Protein AF-A0A2E4X2P4-F1 (afdb_monomer_lite)

Sequence (245 aa):
MKERILGFRRVWLAHQALEKSCPGAVDALRFDVQAYQGDLRALGLKDHELDNSPAFANWGISFLLVIQLVFSHLLLPPLMAVGYLVNGPVALLLRLVCWVFASEKKDYATIKLLAGAVIFPVTWLAIGMVSARYFDEIRTFYPTLPGAPWSLGVFCSVLAVLGGVLAVRNLRLAQRMRRAVRVRLTRRRQITAIEHLRSTRAAIYDRLMTASHELDLPGEVAADGRIIDDGVGSASFSSSAPPER

Structure (mmCIF, N/CA/C/O backbone):
data_AF-A0A2E4X2P4-F1
#
_entry.id   AF-A0A2E4X2P4-F1
#
loop_
_atom_site.group_PDB
_atom_site.id
_atom_site.type_symbol
_atom_site.label_atom_id
_atom_site.label_alt_id
_atom_site.label_comp_id
_atom_site.label_asym_id
_atom_site.label_entity_id
_atom_site.label_seq_id
_atom_site.pdbx_PDB_ins_code
_atom_site.Cartn_x
_atom_site.Cartn_y
_atom_site.Cartn_z
_atom_site.occupancy
_atom_site.B_iso_or_equiv
_atom_site.auth_seq_id
_atom_site.auth_comp_id
_atom_site.auth_asym_id
_atom_site.auth_atom_id
_atom_site.pdbx_PDB_model_num
ATOM 1 N N . MET A 1 1 ? -36.727 -12.068 10.909 1.00 66.81 1 MET A N 1
ATOM 2 C CA . MET A 1 1 ? -36.822 -10.798 10.143 1.00 66.81 1 MET A CA 1
ATOM 3 C C . MET A 1 1 ? -37.087 -9.601 11.056 1.00 66.81 1 MET A C 1
ATOM 5 O O . MET A 1 1 ? -36.341 -8.639 10.953 1.00 66.81 1 MET A O 1
ATOM 9 N N . LYS A 1 2 ? -38.054 -9.682 11.989 1.00 75.62 2 LYS A N 1
ATOM 10 C CA . LYS A 1 2 ? -38.342 -8.629 12.987 1.00 75.62 2 LYS A CA 1
ATOM 11 C C . LYS A 1 2 ? -37.128 -8.208 13.832 1.00 75.62 2 LYS A C 1
ATOM 13 O O . LYS A 1 2 ? -36.835 -7.024 13.894 1.00 75.62 2 LYS A O 1
ATOM 18 N N . GLU A 1 3 ? -36.358 -9.164 14.355 1.00 75.69 3 GLU A N 1
ATOM 19 C CA . GLU A 1 3 ? -35.133 -8.894 15.134 1.00 75.69 3 GLU A CA 1
ATOM 20 C C . GLU A 1 3 ? -34.092 -8.062 14.362 1.00 75.69 3 GLU A C 1
ATOM 22 O O . GLU A 1 3 ? -33.566 -7.087 14.883 1.00 75.69 3 GLU A O 1
ATOM 27 N N . ARG A 1 4 ? -33.841 -8.377 13.080 1.00 77.56 4 ARG A N 1
ATOM 28 C CA . ARG A 1 4 ? -32.916 -7.595 12.234 1.00 77.56 4 ARG A CA 1
ATOM 29 C C . ARG A 1 4 ? -33.387 -6.154 12.031 1.00 77.56 4 ARG A C 1
ATOM 31 O O . ARG A 1 4 ? -32.555 -5.255 11.981 1.00 77.56 4 ARG A O 1
ATOM 38 N N . ILE A 1 5 ? -34.695 -5.944 11.887 1.00 81.75 5 ILE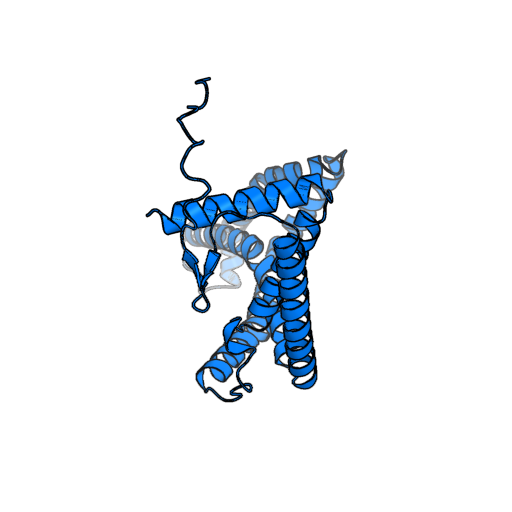 A N 1
ATOM 39 C CA . ILE A 1 5 ? -35.288 -4.612 11.696 1.00 81.75 5 ILE A CA 1
ATOM 40 C C . ILE A 1 5 ? -35.196 -3.808 12.998 1.00 81.75 5 ILE A C 1
ATOM 42 O O . ILE A 1 5 ? -34.777 -2.654 12.968 1.00 81.75 5 ILE A O 1
ATOM 46 N N . LEU A 1 6 ? -35.512 -4.432 14.136 1.00 79.06 6 LEU A N 1
ATOM 47 C CA . LEU A 1 6 ? -35.369 -3.838 15.468 1.00 79.06 6 LEU A CA 1
ATOM 48 C C . LEU A 1 6 ? -33.912 -3.488 15.779 1.00 79.06 6 LEU A C 1
ATOM 50 O O . LEU A 1 6 ? -33.630 -2.353 16.150 1.00 79.06 6 LEU A O 1
ATOM 54 N N . GLY A 1 7 ? -32.976 -4.405 15.530 1.00 78.31 7 GLY A N 1
ATOM 55 C CA . GLY A 1 7 ? -31.549 -4.152 15.722 1.00 78.31 7 GLY A CA 1
ATOM 56 C C . GLY A 1 7 ? -31.021 -3.022 14.848 1.00 78.31 7 GLY A C 1
ATOM 57 O O . GLY A 1 7 ? -30.313 -2.145 15.338 1.00 78.31 7 GLY A O 1
ATOM 58 N N . PHE A 1 8 ? -31.424 -2.974 13.577 1.00 80.69 8 PHE A N 1
ATOM 59 C CA . PHE A 1 8 ? -31.067 -1.859 12.704 1.00 80.69 8 PHE A CA 1
ATOM 60 C C . PHE A 1 8 ? -31.649 -0.528 13.204 1.00 80.69 8 PHE A C 1
ATOM 62 O O . PHE A 1 8 ? -30.927 0.465 13.276 1.00 80.69 8 PHE A O 1
ATOM 69 N N . ARG A 1 9 ? -32.927 -0.509 13.612 1.00 80.31 9 ARG A N 1
ATOM 70 C CA . ARG A 1 9 ? -33.590 0.679 14.176 1.00 80.31 9 ARG A CA 1
ATOM 71 C C . ARG A 1 9 ? -32.878 1.170 15.435 1.00 80.31 9 ARG A C 1
ATOM 73 O O . ARG A 1 9 ? -32.665 2.369 15.577 1.00 80.31 9 ARG A O 1
ATOM 80 N N . ARG A 1 10 ? -32.466 0.248 16.305 1.00 82.19 10 ARG A N 1
ATOM 81 C CA . ARG A 1 10 ? -31.729 0.535 17.538 1.00 82.19 10 ARG A CA 1
ATOM 82 C C . ARG A 1 10 ? -30.393 1.223 17.249 1.00 82.19 10 ARG A C 1
ATOM 84 O O . ARG A 1 10 ? -30.119 2.280 17.804 1.00 82.19 10 ARG A O 1
ATOM 91 N N . VAL A 1 11 ? -29.599 0.669 16.329 1.00 81.81 11 VAL A N 1
ATOM 92 C CA . VAL A 1 11 ? -28.305 1.250 15.924 1.00 81.81 11 VAL A CA 1
ATOM 93 C C . VAL A 1 11 ? -28.489 2.619 15.271 1.00 81.81 11 VAL A C 1
ATOM 95 O O . VAL A 1 11 ? -27.730 3.544 15.551 1.00 81.81 11 VAL A O 1
ATOM 98 N N . TRP A 1 12 ? -29.502 2.766 14.417 1.00 82.38 12 TRP A N 1
ATOM 99 C CA . TRP A 1 12 ? -29.775 4.020 13.722 1.00 82.38 12 TRP A CA 1
ATOM 100 C C . TRP A 1 12 ? -30.203 5.142 14.674 1.00 82.38 12 TRP A C 1
ATOM 102 O O . TRP A 1 12 ? -29.683 6.253 14.587 1.00 82.38 12 TRP A O 1
ATOM 112 N N . LEU A 1 13 ? -31.104 4.851 15.617 1.00 82.19 13 LEU A N 1
ATOM 113 C CA . LEU A 1 13 ? -31.521 5.813 16.640 1.00 82.19 13 LEU A CA 1
ATOM 114 C C . LEU A 1 13 ? -30.362 6.180 17.567 1.00 82.19 13 LEU A C 1
ATOM 116 O O . LEU A 1 13 ? -30.174 7.361 17.851 1.00 82.19 13 LEU A O 1
ATOM 120 N N . ALA A 1 14 ? -29.539 5.201 17.956 1.00 80.88 14 ALA A N 1
ATOM 121 C CA . ALA A 1 14 ? -28.344 5.458 18.750 1.00 80.88 14 ALA A CA 1
ATOM 122 C C . ALA A 1 14 ? -27.359 6.387 18.026 1.00 80.88 14 ALA A C 1
ATOM 124 O O . ALA A 1 14 ? -26.864 7.346 18.614 1.00 80.88 14 ALA A O 1
ATOM 125 N N . HIS A 1 15 ? -27.124 6.150 16.732 1.00 81.94 15 HIS A N 1
ATOM 126 C CA . HIS A 1 15 ? -26.280 7.009 15.903 1.00 81.94 15 HIS A CA 1
ATOM 127 C C . HIS A 1 15 ? -26.822 8.440 15.835 1.00 81.94 15 HIS A C 1
ATOM 129 O O . HIS A 1 15 ? -26.083 9.386 16.094 1.00 81.94 15 HIS A O 1
ATOM 135 N N . GLN A 1 16 ? -28.108 8.607 15.508 1.00 81.81 16 GLN A N 1
ATOM 136 C CA . GLN A 1 16 ? -28.720 9.933 15.407 1.00 81.81 16 GLN A CA 1
ATOM 137 C C . GLN A 1 16 ? -28.703 10.688 16.738 1.00 81.81 16 GLN A C 1
ATOM 139 O O . GLN A 1 16 ? -28.500 11.900 16.751 1.00 81.81 16 GLN A O 1
ATOM 144 N N . ALA A 1 17 ? -28.934 9.997 17.853 1.00 79.38 17 ALA A N 1
ATOM 145 C CA . ALA A 1 17 ? -28.929 10.624 19.164 1.00 79.38 17 ALA A CA 1
ATOM 146 C C . ALA A 1 17 ? -27.514 11.056 19.582 1.00 79.38 17 ALA A C 1
ATOM 148 O O . ALA A 1 17 ? -27.332 12.185 20.030 1.00 79.38 17 ALA A O 1
ATOM 149 N N . LEU A 1 18 ? -26.499 10.221 19.335 1.00 77.31 18 LEU A N 1
ATOM 150 C CA . LEU A 1 18 ? -25.093 10.567 19.572 1.00 77.31 18 LEU A CA 1
ATOM 151 C C . LEU A 1 18 ? -24.625 11.758 18.729 1.00 77.31 18 LEU A C 1
ATOM 153 O O . LEU A 1 18 ? -23.914 12.626 19.228 1.00 77.31 18 LEU A O 1
ATOM 157 N N . GLU A 1 19 ? -25.044 11.817 17.466 1.00 81.56 19 GLU A N 1
ATOM 158 C CA . GLU A 1 19 ? -24.707 12.911 16.552 1.00 81.56 19 GLU A CA 1
ATOM 159 C C . GLU A 1 19 ? -25.333 14.248 16.985 1.00 81.56 19 GLU A C 1
ATOM 161 O O . GLU A 1 19 ? -24.710 15.297 16.826 1.00 81.56 19 GLU A O 1
ATOM 166 N N . LYS A 1 20 ? -26.530 14.211 17.588 1.00 80.62 20 LYS A N 1
ATOM 167 C CA . LYS A 1 20 ? -27.209 15.396 18.135 1.00 80.62 20 LYS A CA 1
ATOM 168 C C . LYS A 1 20 ? -26.619 15.866 19.464 1.00 80.62 20 LYS A C 1
ATOM 170 O O . LYS A 1 20 ? -26.478 17.070 19.654 1.00 80.62 20 LYS A O 1
ATOM 175 N N . SER A 1 21 ? -26.303 14.944 20.373 1.00 76.94 21 SER A N 1
ATOM 176 C CA . SER A 1 21 ? -25.814 15.290 21.714 1.00 76.94 21 SER A CA 1
ATOM 177 C C . SER A 1 21 ? -24.348 15.733 21.709 1.00 76.94 21 SER A C 1
ATOM 179 O O . SER A 1 21 ? -23.998 16.678 22.410 1.00 76.94 21 SER A O 1
ATOM 181 N N . CYS A 1 22 ? -23.497 15.089 20.900 1.00 74.62 22 CYS A N 1
ATOM 182 C CA . CYS A 1 22 ? -22.059 15.357 20.843 1.00 74.62 22 CYS A CA 1
ATOM 183 C C . CYS A 1 22 ? -21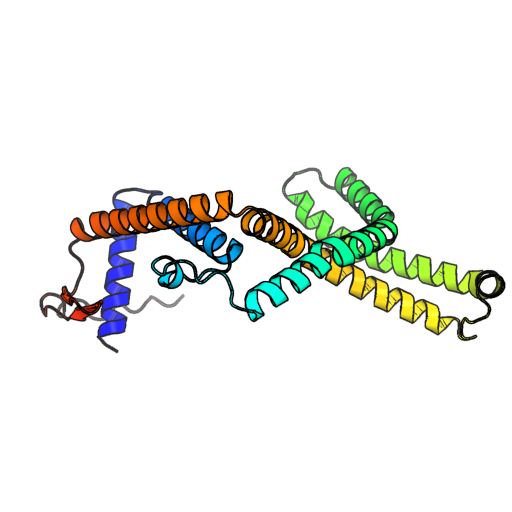.528 15.250 19.398 1.00 74.62 22 CYS A C 1
ATOM 185 O O . CYS A 1 22 ? -21.049 14.181 18.992 1.00 74.62 22 CYS A O 1
ATOM 187 N N . PRO A 1 23 ? -21.551 16.342 18.609 1.00 74.56 23 PRO A N 1
ATOM 188 C CA . PRO A 1 23 ? -21.012 16.327 17.252 1.00 74.56 23 PRO A CA 1
ATOM 189 C C . PRO A 1 23 ? -19.522 15.944 17.263 1.00 74.56 23 PRO A C 1
ATOM 191 O O . PRO A 1 23 ? -18.714 16.536 17.975 1.00 74.56 23 PRO A O 1
ATOM 194 N N . GLY A 1 24 ? -19.162 14.912 16.492 1.00 78.12 24 GLY A N 1
ATOM 195 C CA . GLY A 1 24 ? -17.800 14.362 16.408 1.00 78.12 24 GLY A CA 1
ATOM 196 C C . GLY A 1 24 ? -17.505 13.166 17.325 1.00 78.12 24 GLY A C 1
ATOM 197 O O . GLY A 1 24 ? -16.514 12.469 17.099 1.00 78.12 24 GLY A O 1
ATOM 198 N N . ALA A 1 25 ? -18.365 12.843 18.300 1.00 78.81 25 ALA A N 1
ATOM 199 C CA . ALA A 1 25 ? -18.176 11.660 19.152 1.00 78.81 25 ALA A CA 1
ATOM 200 C C . ALA A 1 25 ? -18.251 10.347 18.352 1.00 78.81 25 ALA A C 1
ATOM 202 O O . ALA A 1 25 ? -17.473 9.421 18.587 1.00 78.81 25 ALA A O 1
ATOM 203 N N . VAL A 1 26 ? -19.143 10.289 17.358 1.00 81.44 26 VAL A N 1
ATOM 204 C CA . VAL A 1 26 ? -19.273 9.142 16.444 1.00 81.44 26 VAL A CA 1
ATOM 205 C C . VAL A 1 26 ? -18.021 8.973 15.582 1.00 81.44 26 VAL A C 1
ATOM 207 O O . VAL A 1 26 ? -17.555 7.849 15.393 1.00 81.44 26 VAL A O 1
ATOM 210 N N . ASP A 1 27 ? -17.442 10.071 15.089 1.00 82.25 27 ASP A N 1
ATOM 211 C CA . ASP A 1 27 ? -16.221 10.028 14.280 1.00 82.25 27 ASP A CA 1
ATOM 212 C C . ASP A 1 27 ? -15.005 9.610 15.108 1.00 82.25 27 ASP A C 1
ATOM 214 O O . ASP A 1 27 ? -14.209 8.788 14.650 1.00 82.25 27 ASP A O 1
ATOM 218 N N . ALA A 1 28 ? -14.894 10.102 16.346 1.00 82.75 28 ALA A N 1
ATOM 219 C CA . ALA A 1 28 ? -13.866 9.670 17.288 1.00 82.75 28 ALA A CA 1
ATOM 220 C C . ALA A 1 28 ? -13.992 8.170 17.603 1.00 82.75 28 ALA A C 1
ATOM 222 O O . ALA A 1 28 ? -13.019 7.428 17.490 1.00 82.75 28 ALA A O 1
ATOM 223 N N . LEU A 1 29 ? -15.205 7.690 17.894 1.00 84.94 29 LEU A N 1
ATOM 224 C CA . LEU A 1 29 ? -15.457 6.270 18.141 1.00 84.94 29 LEU A CA 1
ATOM 225 C C . LEU A 1 29 ? -15.150 5.412 16.905 1.00 84.94 29 LEU A C 1
ATOM 227 O O . LEU A 1 29 ? -14.542 4.347 17.012 1.00 84.94 29 LEU A O 1
ATOM 231 N N . ARG A 1 30 ? -15.531 5.878 15.711 1.00 84.31 30 ARG A N 1
ATOM 232 C CA . ARG A 1 30 ? -15.210 5.208 14.445 1.00 84.31 30 ARG A CA 1
ATOM 233 C C . ARG A 1 30 ? -13.701 5.134 14.233 1.00 84.31 30 ARG A C 1
ATOM 235 O O . ARG A 1 30 ? -13.213 4.087 13.804 1.00 84.31 30 ARG A O 1
ATOM 242 N N . PHE A 1 31 ? -12.975 6.212 14.517 1.00 85.69 31 PHE A N 1
ATOM 243 C CA . PHE A 1 31 ? -11.519 6.242 14.435 1.00 85.69 31 PHE A CA 1
ATOM 244 C C . PHE A 1 31 ? -10.890 5.227 15.396 1.00 85.69 31 PHE A C 1
ATOM 246 O O . PHE A 1 31 ? -10.074 4.415 14.961 1.00 85.69 31 PHE A O 1
ATOM 253 N N . ASP A 1 32 ? -11.337 5.197 16.652 1.00 83.06 32 ASP A N 1
ATOM 254 C CA . ASP A 1 32 ? -10.839 4.275 17.678 1.00 83.06 32 ASP A CA 1
ATOM 255 C C . ASP A 1 32 ? -11.096 2.807 17.294 1.00 83.06 32 ASP A C 1
ATOM 257 O O . ASP A 1 32 ? -10.189 1.974 17.350 1.00 83.06 32 ASP A O 1
ATOM 261 N N . VAL A 1 33 ? -12.296 2.484 16.796 1.00 87.00 33 VAL A N 1
ATOM 262 C CA . VAL A 1 33 ? -12.635 1.134 16.310 1.00 87.00 33 VAL A CA 1
ATOM 263 C C . VAL A 1 33 ? -11.787 0.744 15.095 1.00 87.00 33 VAL A C 1
ATOM 265 O O . VAL A 1 33 ? -11.320 -0.394 14.998 1.00 87.00 33 VAL A O 1
ATOM 268 N N . GLN A 1 34 ? -11.556 1.664 14.156 1.00 83.56 34 GLN A N 1
ATOM 269 C CA . GLN A 1 34 ? -10.708 1.398 12.991 1.00 83.56 34 GLN A CA 1
ATOM 270 C C . GLN A 1 34 ? -9.241 1.197 13.379 1.00 83.56 34 GLN A C 1
ATOM 272 O O . GLN A 1 34 ? -8.589 0.304 12.828 1.00 83.56 34 GLN A O 1
ATOM 277 N N . ALA A 1 35 ? -8.731 1.992 14.321 1.00 79.06 35 ALA A N 1
ATOM 278 C CA . ALA A 1 35 ? -7.386 1.850 14.864 1.00 79.06 35 ALA A CA 1
ATOM 279 C C . ALA A 1 35 ? -7.228 0.492 15.563 1.00 79.06 35 ALA A C 1
ATOM 281 O O . ALA A 1 35 ? -6.334 -0.278 15.205 1.00 79.06 35 ALA A O 1
ATOM 282 N N . TYR A 1 36 ? -8.175 0.143 16.438 1.00 85.81 36 TYR A N 1
ATOM 283 C CA . TYR A 1 36 ? -8.246 -1.146 17.123 1.00 85.81 36 TYR A CA 1
ATOM 284 C C . TYR A 1 36 ? -8.242 -2.332 16.142 1.00 85.81 36 TYR A C 1
ATOM 286 O O . TYR A 1 36 ? -7.412 -3.238 16.240 1.00 85.81 36 TYR A O 1
ATOM 294 N N . GLN A 1 37 ? -9.104 -2.307 15.119 1.00 84.25 37 GLN A N 1
ATOM 295 C CA . GLN A 1 37 ? -9.122 -3.345 14.083 1.00 84.25 37 GLN A CA 1
ATOM 296 C C . GLN A 1 37 ? -7.828 -3.390 13.259 1.00 84.25 37 GLN A C 1
ATOM 298 O O . GLN A 1 37 ? -7.408 -4.462 12.814 1.00 84.25 37 GLN A O 1
ATOM 303 N N . GLY A 1 38 ? -7.214 -2.235 13.000 1.00 75.88 38 GLY A N 1
ATOM 304 C CA . GLY A 1 38 ? -5.934 -2.137 12.309 1.00 75.88 38 GLY A CA 1
ATOM 305 C C . GLY A 1 38 ? -4.818 -2.833 13.083 1.00 75.88 38 GLY A C 1
ATOM 306 O O . GLY A 1 38 ? -4.037 -3.584 12.492 1.00 75.88 38 GLY A O 1
ATOM 307 N N . ASP A 1 39 ? -4.793 -2.643 14.398 1.00 79.56 39 ASP A N 1
ATOM 308 C CA . ASP A 1 39 ? -3.805 -3.240 15.290 1.00 79.56 39 ASP A CA 1
ATOM 309 C C . ASP A 1 39 ? -4.047 -4.747 15.501 1.00 79.56 39 ASP A C 1
ATOM 311 O O . ASP A 1 39 ? -3.091 -5.526 15.422 1.00 79.56 39 ASP A O 1
ATOM 315 N N . LEU A 1 40 ? -5.307 -5.196 15.607 1.00 79.19 40 LEU A N 1
ATOM 316 C CA . LEU A 1 40 ? -5.662 -6.625 15.567 1.00 79.19 40 LEU A CA 1
ATOM 317 C C . LEU A 1 40 ? -5.137 -7.310 14.302 1.00 79.19 40 LEU A C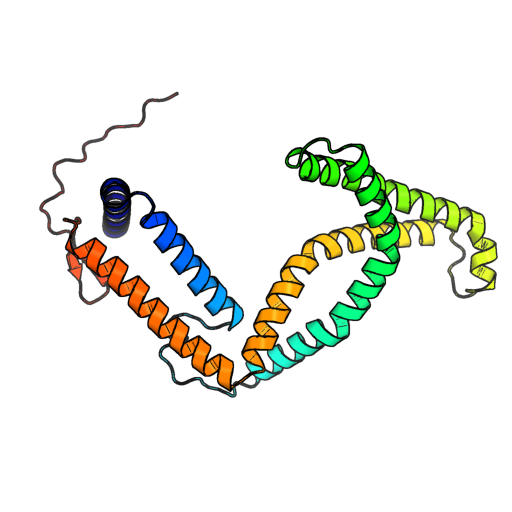 1
ATOM 319 O O . LEU A 1 40 ? -4.465 -8.340 14.370 1.00 79.19 40 LEU A O 1
ATOM 323 N N . ARG A 1 41 ? -5.380 -6.712 13.128 1.00 77.00 41 ARG A N 1
ATOM 324 C CA . ARG A 1 41 ? -4.898 -7.247 11.843 1.00 77.00 41 ARG A CA 1
ATOM 325 C C . ARG A 1 41 ? -3.378 -7.229 11.741 1.00 77.00 41 ARG A C 1
ATOM 327 O O . ARG A 1 41 ? -2.807 -8.134 11.137 1.00 77.00 41 ARG A O 1
ATOM 334 N N . ALA A 1 42 ? -2.718 -6.224 12.315 1.00 68.19 42 ALA A N 1
ATOM 335 C CA . ALA A 1 42 ? -1.260 -6.150 12.339 1.00 68.19 42 ALA A CA 1
ATOM 336 C C . ALA A 1 42 ? -0.647 -7.272 13.191 1.00 68.19 42 ALA A C 1
ATOM 338 O O . ALA A 1 42 ? 0.381 -7.839 12.818 1.00 68.19 42 ALA A O 1
ATOM 339 N N . LEU A 1 43 ? -1.296 -7.629 14.302 1.00 73.25 43 LEU A N 1
ATOM 340 C CA . LEU A 1 43 ? -0.935 -8.796 15.106 1.00 73.25 43 LEU A CA 1
ATOM 341 C C . LEU A 1 43 ? -1.410 -10.110 14.476 1.00 73.25 43 LEU A C 1
ATOM 343 O O . LEU A 1 43 ? -0.811 -11.154 14.729 1.00 73.25 43 LEU A O 1
ATOM 347 N N . GLY A 1 44 ? -2.399 -10.053 13.584 1.00 72.62 44 GLY A N 1
ATOM 348 C CA . GLY A 1 44 ? -3.109 -11.194 13.006 1.00 72.62 44 GLY A CA 1
ATOM 349 C C . GLY A 1 44 ? -3.869 -11.994 14.053 1.00 72.62 44 GLY A C 1
ATOM 350 O O . GLY A 1 44 ? -3.898 -13.214 13.959 1.00 72.62 44 GLY A O 1
ATOM 351 N N . LEU A 1 45 ? -4.422 -11.288 15.039 1.00 75.38 45 LEU A N 1
ATOM 352 C CA . LEU A 1 45 ? -5.294 -11.833 16.069 1.00 75.38 45 LEU A CA 1
ATOM 353 C C . LEU A 1 45 ? -6.746 -11.511 15.721 1.00 75.38 45 LEU A C 1
ATOM 355 O O . LEU A 1 45 ? -7.044 -10.453 15.156 1.00 75.38 45 LEU A O 1
ATOM 359 N N . LYS A 1 46 ? -7.650 -12.416 16.079 1.00 78.81 46 LYS A N 1
ATOM 360 C CA . LYS A 1 46 ? -9.091 -12.150 16.109 1.00 78.81 46 LYS A CA 1
ATOM 361 C C . LYS A 1 46 ? -9.489 -11.628 17.489 1.00 78.81 46 LYS A C 1
ATOM 363 O O . LYS A 1 46 ? -8.822 -11.920 18.474 1.00 78.81 46 LYS A O 1
ATOM 368 N N . ASP A 1 47 ? -10.596 -10.891 17.569 1.00 81.00 47 ASP A N 1
ATOM 369 C CA . ASP A 1 47 ? -11.077 -10.322 18.840 1.00 81.00 47 ASP A CA 1
ATOM 370 C C . ASP A 1 47 ? -11.277 -11.399 19.924 1.00 81.00 47 ASP A C 1
ATOM 372 O O . ASP A 1 47 ? -10.733 -11.288 21.013 1.00 81.00 47 ASP A O 1
ATOM 376 N N . HIS A 1 48 ? -11.916 -12.527 19.598 1.00 79.69 48 HIS A N 1
ATOM 377 C CA . HIS A 1 48 ? -12.094 -13.639 20.548 1.00 79.69 48 HIS A CA 1
ATOM 378 C C . HIS A 1 48 ? -10.788 -14.349 20.951 1.00 79.69 48 HIS A C 1
ATOM 380 O O . HIS A 1 48 ? -10.775 -15.138 21.891 1.00 79.69 48 HIS A O 1
ATOM 386 N N . GLU A 1 49 ? -9.685 -14.117 20.235 1.00 75.25 49 GLU A N 1
ATOM 387 C CA . GLU A 1 49 ? -8.372 -14.660 20.588 1.00 75.25 49 GLU A CA 1
ATOM 388 C C . GLU A 1 49 ? -7.654 -13.779 21.623 1.00 75.25 49 GLU A C 1
ATOM 390 O O . GLU A 1 49 ? -6.671 -14.237 22.201 1.00 75.25 49 GLU A O 1
ATOM 395 N N . LEU A 1 50 ? -8.137 -12.555 21.905 1.00 77.81 50 LEU A N 1
ATOM 396 C CA . LEU A 1 50 ? -7.566 -11.696 22.953 1.00 77.81 50 LEU A CA 1
ATOM 397 C C . LEU A 1 50 ? -7.726 -12.284 24.347 1.00 77.81 50 LEU A C 1
ATOM 399 O O . LEU A 1 50 ? -6.874 -12.020 25.193 1.00 77.81 50 LEU A O 1
ATOM 403 N N . ASP A 1 51 ? -8.806 -13.019 24.597 1.00 73.38 51 ASP A N 1
ATOM 404 C CA . ASP A 1 51 ? -9.153 -13.522 25.930 1.00 73.38 51 ASP A CA 1
ATOM 405 C C . ASP A 1 51 ? -8.454 -14.853 26.241 1.00 73.38 51 ASP A C 1
ATOM 407 O O . ASP A 1 51 ? -8.280 -15.221 27.401 1.00 73.38 51 ASP A O 1
ATOM 411 N N . ASN A 1 52 ? -7.952 -15.537 25.211 1.00 65.12 52 ASN A N 1
ATOM 412 C CA . ASN A 1 52 ? -7.189 -16.766 25.370 1.00 65.12 52 ASN A CA 1
ATOM 413 C C . ASN A 1 52 ? -5.730 -16.458 25.732 1.00 65.12 52 ASN A C 1
ATOM 415 O O . ASN A 1 52 ? -5.091 -15.582 25.141 1.00 65.12 52 ASN A O 1
ATOM 419 N N . SER A 1 53 ? -5.168 -17.214 26.683 1.00 55.53 53 SER A N 1
ATOM 420 C CA . SER A 1 53 ? -3.719 -17.231 26.905 1.00 55.53 53 SER A CA 1
ATOM 421 C C . SER A 1 53 ? -3.032 -17.535 25.574 1.00 55.53 53 SER A C 1
ATOM 423 O O . SER A 1 53 ? -3.426 -18.483 24.892 1.00 55.53 53 SER A O 1
ATOM 425 N N . PRO A 1 54 ? -2.038 -16.739 25.161 1.00 55.75 54 PRO A N 1
ATOM 426 C CA . PRO A 1 54 ? -1.489 -16.843 23.823 1.00 55.75 54 PRO A CA 1
ATOM 427 C C . PRO A 1 54 ? -0.898 -18.239 23.602 1.00 55.75 54 PRO A C 1
ATOM 429 O O . PRO A 1 54 ? 0.100 -18.613 24.220 1.00 55.75 54 PRO A O 1
ATOM 432 N N . ALA A 1 55 ? -1.529 -19.016 22.716 1.00 52.75 55 ALA A N 1
ATOM 433 C CA . ALA A 1 55 ? -1.066 -20.331 22.286 1.00 52.75 55 ALA A CA 1
ATOM 434 C C . ALA A 1 55 ? 0.181 -20.160 21.402 1.00 52.75 55 ALA A C 1
ATOM 436 O O . ALA A 1 55 ? 0.151 -20.235 20.173 1.00 52.75 55 ALA A O 1
ATOM 437 N N . PHE A 1 56 ? 1.300 -19.841 22.042 1.00 51.72 56 PHE A N 1
ATOM 438 C CA . PHE A 1 56 ? 2.576 -19.581 21.397 1.00 51.72 56 PHE A CA 1
ATOM 439 C C . PHE A 1 56 ? 3.277 -20.893 21.033 1.00 51.72 56 PHE A C 1
ATOM 441 O O . PHE A 1 56 ? 4.241 -21.246 21.697 1.00 51.72 56 PHE A O 1
ATOM 448 N N . ALA A 1 57 ? 2.792 -21.614 20.016 1.00 51.75 57 ALA A N 1
ATOM 449 C CA . ALA A 1 57 ? 3.571 -22.575 19.207 1.00 51.75 57 ALA A CA 1
ATOM 450 C C . ALA A 1 57 ? 2.664 -23.423 18.295 1.00 51.75 57 ALA A C 1
ATOM 452 O O . ALA A 1 57 ? 2.754 -24.647 18.285 1.00 51.75 57 ALA A O 1
ATOM 453 N N . ASN A 1 58 ? 1.789 -22.811 17.495 1.00 59.00 58 ASN A N 1
ATOM 454 C CA . ASN A 1 58 ? 1.242 -23.559 16.364 1.00 59.00 58 ASN A CA 1
ATOM 455 C C . ASN A 1 58 ? 2.273 -23.533 15.224 1.00 59.00 58 ASN A C 1
ATOM 457 O O . ASN A 1 58 ? 2.640 -22.454 14.750 1.00 59.00 58 ASN A O 1
ATOM 461 N N . TRP A 1 59 ? 2.748 -24.703 14.793 1.00 56.44 59 TRP A N 1
ATOM 462 C CA . TRP A 1 59 ? 3.769 -24.856 13.748 1.00 56.44 59 TRP A CA 1
ATOM 463 C C . TRP A 1 59 ? 3.417 -24.083 12.466 1.00 56.44 59 TRP A C 1
ATOM 465 O O . TRP A 1 59 ? 4.288 -23.461 11.858 1.00 56.44 59 TRP A O 1
ATOM 475 N N . GLY A 1 60 ? 2.125 -24.002 12.126 1.00 67.06 60 GLY A N 1
ATOM 476 C CA . GLY A 1 60 ? 1.637 -23.216 10.991 1.00 67.06 60 GLY A CA 1
ATOM 477 C C . GLY A 1 60 ? 1.865 -21.702 11.118 1.00 67.06 60 GLY A C 1
ATOM 478 O O . GLY A 1 60 ? 2.179 -21.047 10.126 1.00 67.06 60 GLY A O 1
ATOM 479 N N . ILE A 1 61 ? 1.775 -21.132 12.325 1.00 65.56 61 ILE A N 1
ATOM 480 C CA . ILE A 1 61 ? 2.017 -19.695 12.556 1.00 65.56 61 ILE A CA 1
ATOM 481 C C . ILE A 1 61 ? 3.511 -19.391 12.425 1.00 65.56 61 ILE A C 1
ATOM 483 O O . ILE A 1 61 ? 3.881 -18.409 11.781 1.00 65.56 61 ILE A O 1
ATOM 487 N N . SER A 1 62 ? 4.372 -20.254 12.972 1.00 65.25 62 SER A N 1
ATOM 488 C CA . SER A 1 62 ? 5.826 -20.140 12.814 1.00 65.25 62 SER A CA 1
ATOM 489 C C . SER A 1 62 ? 6.241 -20.265 11.347 1.00 65.25 62 SER A C 1
ATOM 491 O O . SER A 1 62 ? 7.037 -19.462 10.867 1.00 65.25 62 SER A O 1
ATOM 493 N N . PHE A 1 63 ? 5.654 -21.209 10.606 1.00 74.94 63 PHE A N 1
ATOM 494 C CA . PHE A 1 63 ? 5.897 -21.383 9.173 1.00 74.94 63 PHE A CA 1
ATOM 495 C C . PHE A 1 63 ? 5.473 -20.155 8.353 1.00 74.94 63 PHE A C 1
ATOM 497 O O . PHE A 1 63 ? 6.260 -19.634 7.562 1.00 74.94 63 PHE A O 1
ATOM 504 N N . LEU A 1 64 ? 4.268 -19.624 8.593 1.00 73.00 64 LEU A N 1
ATOM 505 C CA . LEU A 1 64 ? 3.803 -18.387 7.957 1.00 73.00 64 LEU A CA 1
ATOM 506 C C . LEU A 1 64 ? 4.696 -17.191 8.300 1.00 73.00 64 LEU A C 1
ATOM 508 O O . LEU A 1 64 ? 4.923 -16.337 7.446 1.00 73.00 64 LEU A O 1
ATOM 512 N N . LEU A 1 65 ? 5.230 -17.129 9.522 1.00 68.12 65 LEU A N 1
ATOM 513 C CA . LEU A 1 65 ? 6.143 -16.071 9.946 1.00 68.12 65 LEU A CA 1
ATOM 514 C C . LEU A 1 65 ? 7.497 -16.176 9.238 1.00 68.12 65 LEU A C 1
ATOM 516 O O . LEU A 1 65 ? 8.020 -15.151 8.807 1.00 68.12 65 LEU A O 1
ATOM 520 N N . VAL A 1 66 ? 8.028 -17.389 9.045 1.00 77.00 66 VAL A N 1
ATOM 521 C CA . VAL A 1 66 ? 9.243 -17.628 8.247 1.00 77.00 66 VAL A CA 1
ATOM 522 C C . VAL A 1 66 ? 9.021 -17.207 6.797 1.00 77.00 66 VAL A C 1
ATOM 524 O O . VAL A 1 66 ? 9.810 -16.423 6.274 1.00 77.00 66 VAL A O 1
ATOM 527 N N . ILE A 1 67 ? 7.919 -17.633 6.169 1.00 77.81 67 ILE A N 1
ATOM 528 C CA . ILE A 1 67 ? 7.564 -17.196 4.809 1.00 77.81 67 ILE A CA 1
ATOM 529 C C . ILE A 1 67 ? 7.449 -15.672 4.749 1.00 77.81 67 ILE A C 1
ATOM 531 O O . ILE A 1 67 ? 8.017 -15.047 3.858 1.00 77.81 67 ILE A O 1
ATOM 535 N N . GLN A 1 68 ? 6.754 -15.053 5.704 1.00 72.31 68 GLN A N 1
ATOM 536 C CA . GLN A 1 68 ? 6.583 -13.604 5.760 1.00 72.31 68 GLN A CA 1
ATOM 537 C C . GLN A 1 68 ? 7.923 -12.874 5.940 1.00 72.31 68 GLN A C 1
ATOM 539 O O . GLN A 1 68 ? 8.129 -11.819 5.339 1.00 72.31 68 GLN A O 1
ATOM 544 N N . LEU A 1 69 ? 8.843 -13.423 6.737 1.00 72.88 69 LEU A N 1
ATOM 545 C CA . LEU A 1 69 ? 10.178 -12.870 6.949 1.00 72.88 69 LEU A CA 1
ATOM 546 C C . LEU A 1 69 ? 11.011 -12.950 5.667 1.00 72.88 69 LEU A C 1
ATOM 548 O O . LEU A 1 69 ? 11.549 -11.930 5.237 1.00 72.88 69 LEU A O 1
ATOM 552 N N . VAL A 1 70 ? 11.050 -14.125 5.032 1.00 78.12 70 VAL A N 1
ATOM 553 C CA . VAL A 1 70 ? 11.729 -14.368 3.752 1.00 78.12 70 VAL A CA 1
ATOM 554 C C . VAL A 1 70 ? 11.167 -13.436 2.683 1.00 78.12 70 VAL A C 1
ATOM 556 O O . VAL A 1 70 ? 11.911 -12.707 2.032 1.00 78.12 70 VAL A O 1
ATOM 559 N N . PHE A 1 71 ? 9.846 -13.352 2.559 1.00 71.88 71 PHE A N 1
ATOM 560 C CA . PHE A 1 71 ? 9.228 -12.486 1.567 1.00 71.88 71 PHE A CA 1
ATOM 561 C C . PHE A 1 71 ? 9.521 -11.005 1.840 1.00 71.88 71 PHE A C 1
ATOM 563 O O . PHE A 1 71 ? 9.877 -10.280 0.921 1.00 71.88 71 PHE A O 1
ATOM 570 N N . SER A 1 72 ? 9.434 -10.548 3.095 1.00 72.94 72 SER A N 1
ATOM 571 C CA . SER A 1 72 ? 9.605 -9.133 3.453 1.00 72.94 72 SER A CA 1
ATOM 572 C C . SER A 1 72 ? 11.059 -8.649 3.492 1.00 72.94 72 SER A C 1
ATOM 574 O O . SER A 1 72 ? 11.278 -7.457 3.272 1.00 72.94 72 SER A O 1
ATOM 576 N N . HIS A 1 73 ? 12.022 -9.502 3.849 1.00 69.94 73 HIS A N 1
ATOM 577 C CA . HIS A 1 73 ? 13.424 -9.109 4.059 1.00 69.94 73 HIS A CA 1
ATOM 578 C C . HIS A 1 73 ? 14.367 -9.662 2.996 1.00 69.94 73 HIS A C 1
ATOM 580 O O . HIS A 1 73 ? 15.381 -9.026 2.728 1.00 69.94 73 HIS A O 1
ATOM 586 N N . LEU A 1 74 ? 14.035 -10.797 2.375 1.00 75.25 74 LEU A N 1
ATOM 587 C CA . LEU A 1 74 ? 14.884 -11.409 1.358 1.00 75.25 74 LEU A CA 1
ATOM 588 C C . LEU A 1 74 ? 14.369 -11.147 -0.058 1.00 75.25 74 LEU A C 1
ATOM 590 O O . LEU A 1 74 ? 15.163 -10.751 -0.896 1.00 75.25 74 LEU A O 1
ATOM 594 N N . LEU A 1 75 ? 13.068 -11.312 -0.336 1.00 70.06 75 LEU A N 1
ATOM 595 C CA . LEU A 1 75 ? 12.539 -11.112 -1.697 1.00 70.06 75 LEU A CA 1
ATOM 596 C C . LEU A 1 75 ? 12.133 -9.666 -1.988 1.00 70.06 75 LEU A C 1
ATOM 598 O O . LEU A 1 75 ? 12.451 -9.143 -3.055 1.00 70.06 75 LEU A O 1
ATOM 602 N N . LEU A 1 76 ? 11.425 -9.004 -1.066 1.00 69.81 76 LEU A N 1
ATOM 603 C CA . LEU A 1 76 ? 10.900 -7.661 -1.319 1.00 69.81 76 LEU A CA 1
ATOM 604 C C . LEU A 1 76 ? 11.999 -6.628 -1.584 1.00 69.81 76 LEU A C 1
ATOM 606 O O . LEU A 1 76 ? 11.833 -5.857 -2.524 1.00 69.81 76 LEU A O 1
ATOM 610 N N . PRO A 1 77 ? 13.087 -6.553 -0.791 1.00 69.19 77 PRO A N 1
ATOM 611 C CA . PRO A 1 77 ? 14.106 -5.528 -0.983 1.00 69.19 77 PRO A CA 1
ATOM 612 C C . PRO A 1 77 ? 14.825 -5.600 -2.334 1.00 69.19 77 PRO A C 1
ATOM 614 O O . PRO A 1 77 ? 14.865 -4.561 -2.987 1.00 69.19 77 PRO A O 1
ATOM 617 N N . PRO A 1 78 ? 15.334 -6.753 -2.814 1.00 68.50 78 PRO A N 1
ATOM 618 C CA . PRO A 1 78 ? 15.947 -6.818 -4.137 1.00 68.50 78 PRO A CA 1
ATOM 619 C C . PRO A 1 78 ? 14.919 -6.610 -5.249 1.00 68.50 78 PRO A C 1
ATOM 621 O O . PRO A 1 78 ? 15.217 -5.905 -6.206 1.00 68.50 78 PRO A O 1
ATOM 624 N N . LEU A 1 79 ? 13.688 -7.116 -5.110 1.00 65.44 79 LEU A N 1
ATOM 625 C CA . LEU A 1 79 ? 12.638 -6.867 -6.102 1.00 65.44 79 LEU A CA 1
ATOM 626 C C . LEU A 1 79 ? 12.288 -5.373 -6.195 1.00 65.44 79 LEU A C 1
ATOM 628 O O . LEU A 1 79 ? 12.147 -4.826 -7.286 1.00 65.44 79 LEU A O 1
ATOM 632 N N . MET A 1 80 ? 12.191 -4.697 -5.049 1.00 64.81 80 MET A N 1
ATOM 633 C CA . MET A 1 80 ? 12.006 -3.250 -4.973 1.00 64.81 80 MET A CA 1
ATOM 634 C C . MET A 1 80 ? 13.217 -2.508 -5.520 1.00 64.81 80 MET A C 1
ATOM 636 O O . MET A 1 80 ? 13.030 -1.550 -6.255 1.00 64.81 80 MET A O 1
ATOM 640 N N . ALA A 1 81 ? 14.436 -2.940 -5.200 1.00 67.31 81 ALA A N 1
ATOM 641 C CA . ALA A 1 81 ? 15.661 -2.322 -5.691 1.00 67.31 81 ALA A CA 1
ATOM 642 C C . ALA A 1 81 ? 15.736 -2.395 -7.218 1.00 67.31 81 ALA A C 1
ATOM 644 O O . ALA A 1 81 ? 15.957 -1.370 -7.847 1.00 67.31 81 ALA A O 1
ATOM 645 N N . VAL A 1 82 ? 15.453 -3.556 -7.817 1.00 63.28 82 VAL A N 1
ATOM 646 C CA . VAL A 1 82 ? 15.363 -3.716 -9.277 1.00 63.28 82 VAL A CA 1
ATOM 647 C C . VAL A 1 82 ? 14.246 -2.839 -9.843 1.00 63.28 82 VAL A C 1
ATOM 649 O O . VAL A 1 82 ? 14.474 -2.087 -10.786 1.00 63.28 82 VAL A O 1
ATOM 652 N N . GLY A 1 83 ? 13.057 -2.859 -9.234 1.00 64.88 83 GLY A N 1
ATOM 653 C CA . GLY A 1 83 ? 11.937 -2.015 -9.652 1.00 64.88 83 GLY A CA 1
ATOM 654 C C . GLY A 1 83 ? 12.270 -0.519 -9.624 1.00 64.88 83 GLY A C 1
ATOM 655 O O . GLY A 1 83 ? 11.937 0.191 -10.572 1.00 64.88 83 GLY A O 1
ATOM 656 N N . TYR A 1 84 ? 12.962 -0.050 -8.583 1.00 67.75 84 TYR A N 1
ATOM 657 C CA . TYR A 1 84 ? 13.443 1.325 -8.441 1.00 67.75 84 TYR A CA 1
ATOM 658 C C . TYR A 1 84 ? 14.601 1.648 -9.380 1.00 67.75 84 TYR A C 1
ATOM 660 O O . TYR A 1 84 ? 14.663 2.766 -9.871 1.00 67.75 84 TYR A O 1
ATOM 668 N N . LEU A 1 85 ? 15.509 0.714 -9.648 1.00 69.69 85 LEU A N 1
ATOM 669 C CA . LEU A 1 85 ? 16.617 0.936 -10.573 1.00 69.69 85 LEU A CA 1
ATOM 670 C C . LEU A 1 85 ? 16.088 1.129 -11.999 1.00 69.69 85 LEU A C 1
ATOM 672 O O . LEU A 1 85 ? 16.478 2.060 -12.694 1.00 69.69 85 LEU A O 1
ATOM 676 N N . VAL A 1 86 ? 15.142 0.276 -12.395 1.00 69.62 86 VAL A N 1
ATOM 677 C CA . VAL A 1 86 ? 14.533 0.286 -13.726 1.00 69.62 86 VAL A CA 1
ATOM 678 C C . VAL A 1 86 ? 13.580 1.472 -13.897 1.00 69.62 86 VAL A C 1
ATOM 680 O O . VAL A 1 86 ? 13.645 2.182 -14.895 1.00 69.62 86 VAL A O 1
ATOM 683 N N . ASN A 1 87 ? 12.696 1.722 -12.925 1.00 73.44 87 ASN A N 1
ATOM 684 C CA . ASN A 1 87 ? 11.635 2.731 -13.057 1.00 73.44 87 ASN A CA 1
ATOM 685 C C . ASN A 1 87 ? 11.947 4.058 -12.352 1.00 73.44 87 ASN A C 1
ATOM 687 O O . ASN A 1 87 ? 11.193 5.018 -12.491 1.00 73.44 87 ASN A O 1
ATOM 691 N N . GLY A 1 88 ? 13.030 4.140 -11.582 1.00 75.62 88 GLY A N 1
ATOM 692 C CA . GLY A 1 88 ? 13.449 5.342 -10.857 1.00 75.62 88 GLY A CA 1
ATOM 693 C C . GLY A 1 88 ? 13.702 6.542 -11.766 1.00 75.62 88 GLY A C 1
ATOM 694 O O . GLY A 1 88 ? 13.162 7.609 -11.471 1.00 75.62 88 GLY A O 1
ATOM 695 N N . PRO A 1 89 ? 14.425 6.390 -12.894 1.00 81.00 89 PRO A N 1
ATOM 696 C CA . PRO A 1 89 ? 14.594 7.470 -13.866 1.00 81.00 89 PRO A CA 1
ATOM 697 C C . PRO A 1 89 ? 13.254 7.986 -14.412 1.00 81.00 89 PRO A C 1
ATOM 699 O O . PRO A 1 89 ? 13.029 9.192 -14.488 1.00 81.00 89 PRO A O 1
ATOM 702 N N . VAL A 1 90 ? 12.317 7.077 -14.699 1.00 81.00 90 VAL A N 1
ATOM 703 C CA . VAL A 1 90 ? 10.966 7.409 -15.184 1.00 81.00 90 VAL A CA 1
ATOM 704 C C . VAL A 1 90 ? 10.153 8.129 -14.108 1.00 81.00 90 VAL A C 1
ATOM 706 O O . VAL A 1 90 ? 9.478 9.120 -14.377 1.00 81.00 90 VAL A O 1
ATOM 709 N N . ALA A 1 91 ? 10.251 7.674 -12.858 1.00 78.56 91 ALA A N 1
ATOM 710 C CA . ALA A 1 91 ? 9.605 8.310 -11.717 1.00 78.56 91 ALA A CA 1
ATOM 711 C C . ALA A 1 91 ? 10.180 9.707 -11.426 1.00 78.56 91 ALA A C 1
ATOM 713 O O . ALA A 1 91 ? 9.437 10.594 -11.000 1.00 78.56 91 ALA A O 1
ATOM 714 N N . LEU A 1 92 ? 11.478 9.917 -11.665 1.00 85.00 92 LEU A N 1
ATOM 715 C CA . LEU A 1 92 ? 12.125 11.223 -11.566 1.00 85.00 92 LEU A CA 1
ATOM 716 C C . LEU A 1 92 ? 11.612 12.170 -12.658 1.00 85.00 92 LEU A C 1
ATOM 718 O O . LEU A 1 92 ? 11.206 13.285 -12.340 1.00 85.00 92 LEU A O 1
ATOM 722 N N . LEU A 1 93 ? 11.533 11.700 -13.907 1.00 83.94 93 LEU A N 1
ATOM 723 C CA . LEU A 1 93 ? 10.909 12.425 -15.020 1.00 83.94 93 LEU A CA 1
ATOM 724 C C . LEU A 1 93 ? 9.465 12.821 -14.700 1.00 83.94 93 LEU A C 1
ATOM 726 O O . LEU A 1 93 ? 9.103 13.989 -14.810 1.00 83.94 93 LEU A O 1
ATOM 730 N N . LEU A 1 94 ? 8.656 11.875 -14.218 1.00 84.12 94 LEU A N 1
ATOM 731 C CA . LEU A 1 94 ? 7.283 12.143 -13.797 1.00 84.12 94 LEU A CA 1
ATOM 732 C C . LEU A 1 94 ? 7.228 13.198 -12.685 1.00 84.12 94 LEU A C 1
ATOM 734 O O . LEU A 1 94 ? 6.385 14.090 -12.718 1.00 84.12 94 LEU A O 1
ATOM 738 N N . ARG A 1 95 ? 8.133 13.125 -11.703 1.00 83.88 95 ARG A N 1
ATOM 739 C CA . ARG A 1 95 ? 8.210 14.110 -10.619 1.00 83.88 95 ARG A CA 1
ATOM 740 C C . ARG A 1 95 ? 8.558 15.505 -11.141 1.00 83.88 95 ARG A C 1
ATOM 742 O O . ARG A 1 95 ? 7.976 16.464 -10.643 1.00 83.88 95 ARG A O 1
ATOM 749 N N . LEU A 1 96 ? 9.465 15.616 -12.111 1.00 87.12 96 LEU A N 1
ATOM 750 C CA . LEU A 1 96 ? 9.811 16.886 -12.756 1.00 87.12 96 LEU A CA 1
ATOM 751 C C . LEU A 1 96 ? 8.611 17.463 -13.510 1.00 87.12 96 LEU A C 1
ATOM 753 O O . LEU A 1 96 ? 8.281 18.627 -13.315 1.00 87.12 96 LEU A O 1
ATOM 757 N N . VAL A 1 97 ? 7.899 16.639 -14.281 1.00 84.50 97 VAL A N 1
ATOM 758 C CA . VAL A 1 97 ? 6.670 17.057 -14.973 1.00 84.50 97 VAL A CA 1
ATOM 759 C C . VAL A 1 97 ? 5.618 17.533 -13.970 1.00 84.50 97 VAL A C 1
ATOM 761 O O . VAL A 1 97 ? 5.085 18.628 -14.112 1.00 84.50 97 VAL A O 1
ATOM 764 N N . CYS A 1 98 ? 5.361 16.781 -12.898 1.00 84.69 98 CYS A N 1
ATOM 765 C CA . CYS A 1 98 ? 4.433 17.228 -11.860 1.00 84.69 98 CYS A CA 1
ATOM 766 C C . CYS A 1 98 ? 4.881 18.529 -11.185 1.00 84.69 98 CYS A C 1
ATOM 768 O O . CYS A 1 98 ? 4.032 19.330 -10.827 1.00 84.69 98 CYS A O 1
ATOM 770 N N . TRP A 1 99 ? 6.183 18.744 -10.989 1.00 83.62 99 TRP A N 1
ATOM 771 C CA . TRP A 1 99 ? 6.694 19.974 -10.384 1.00 83.62 99 TRP A CA 1
ATOM 772 C C . TRP A 1 99 ? 6.517 21.196 -11.295 1.00 83.62 99 TRP A C 1
ATOM 774 O O . TRP A 1 99 ? 6.175 22.262 -10.801 1.00 83.62 99 TRP A O 1
ATOM 784 N N . VAL A 1 100 ? 6.694 21.032 -12.609 1.00 86.62 100 VAL A N 1
ATOM 785 C CA . VAL A 1 100 ? 6.519 22.115 -13.591 1.00 86.62 100 VAL A CA 1
ATOM 786 C C . VAL A 1 100 ? 5.041 22.456 -13.807 1.00 86.62 100 VAL A C 1
ATOM 788 O O . VAL A 1 100 ? 4.699 23.626 -13.941 1.00 86.62 100 VAL A O 1
ATOM 791 N N . PHE A 1 101 ? 4.163 21.449 -13.842 1.00 81.88 101 PHE A N 1
ATOM 792 C CA . PHE A 1 101 ? 2.760 21.634 -14.231 1.00 81.88 101 PHE A CA 1
ATOM 793 C C . PHE A 1 101 ? 1.774 21.755 -13.059 1.00 81.88 101 PHE A C 1
ATOM 795 O O . PHE A 1 101 ? 0.659 22.225 -13.269 1.00 81.88 101 PHE A O 1
ATOM 802 N N . ALA A 1 102 ? 2.125 21.332 -11.838 1.00 80.25 102 ALA A N 1
ATOM 803 C CA . ALA A 1 102 ? 1.216 21.442 -10.695 1.00 80.25 102 ALA A CA 1
ATOM 804 C C . ALA A 1 102 ? 1.376 22.795 -9.990 1.00 80.25 102 ALA A C 1
ATOM 806 O O . ALA A 1 102 ? 2.270 22.974 -9.164 1.00 80.25 102 ALA A O 1
ATOM 807 N N . SER A 1 103 ? 0.471 23.728 -10.285 1.00 74.12 103 SER A N 1
ATOM 808 C CA . SER A 1 103 ? 0.398 25.026 -9.602 1.00 74.12 103 SER A CA 1
ATOM 809 C C . SER A 1 103 ? -0.193 24.917 -8.188 1.00 74.12 103 SER A C 1
ATOM 811 O O . SER A 1 103 ? 0.192 25.677 -7.304 1.00 74.12 103 SER A O 1
ATOM 813 N N . GLU A 1 104 ? -1.069 23.932 -7.939 1.00 79.56 104 GLU A N 1
ATOM 814 C CA . GLU A 1 104 ? -1.677 23.681 -6.627 1.00 79.56 104 GLU A CA 1
ATOM 815 C C . GLU A 1 104 ? -1.493 22.241 -6.116 1.00 79.56 104 GLU A C 1
ATOM 817 O O . GLU A 1 104 ? -1.398 21.272 -6.875 1.00 79.56 104 GLU A O 1
ATOM 822 N N . LYS A 1 105 ? -1.529 22.073 -4.781 1.00 70.06 105 LYS A N 1
ATOM 823 C CA . LYS A 1 105 ? -1.468 20.754 -4.117 1.00 70.06 105 LYS A CA 1
ATOM 824 C C . LYS A 1 105 ? -2.597 19.811 -4.551 1.00 70.06 105 LYS A C 1
ATOM 826 O O . LYS A 1 105 ? -2.382 18.599 -4.551 1.00 70.06 105 LYS A O 1
ATOM 831 N N . LYS A 1 106 ? -3.775 20.343 -4.901 1.00 72.12 106 LYS A N 1
ATOM 832 C CA . LYS A 1 106 ? -4.934 19.549 -5.343 1.00 72.12 106 LYS A CA 1
ATOM 833 C C . LYS A 1 106 ? -4.674 18.878 -6.694 1.00 72.12 106 LYS A C 1
ATOM 835 O O . LYS A 1 106 ? -4.986 17.702 -6.869 1.00 72.12 106 LYS A O 1
ATOM 840 N N . ASP A 1 107 ? -4.024 19.594 -7.604 1.00 74.31 107 ASP A N 1
ATOM 841 C CA . ASP A 1 107 ? -3.818 19.144 -8.983 1.00 74.31 107 ASP A CA 1
ATOM 842 C C . ASP A 1 107 ? -2.636 18.184 -9.117 1.00 74.31 107 ASP A C 1
ATOM 844 O O . ASP A 1 107 ? -2.569 17.389 -10.055 1.00 74.31 107 ASP A O 1
ATOM 848 N N . TYR A 1 108 ? -1.742 18.169 -8.125 1.00 78.69 108 TYR A N 1
ATOM 849 C CA . TYR A 1 108 ? -0.589 17.275 -8.081 1.00 78.69 108 TYR A CA 1
ATOM 850 C C . TYR A 1 108 ? -0.970 15.794 -8.233 1.00 78.69 108 TYR A C 1
ATOM 852 O O . TYR A 1 108 ? -0.305 15.052 -8.955 1.00 78.69 108 TYR A O 1
ATOM 860 N N . ALA A 1 109 ? -2.044 15.344 -7.573 1.00 77.31 109 ALA A N 1
ATOM 861 C CA . ALA A 1 109 ? -2.478 13.948 -7.645 1.00 77.31 109 ALA A CA 1
ATOM 862 C C . ALA A 1 109 ? -3.022 13.587 -9.037 1.00 77.31 109 ALA A C 1
ATOM 864 O O . ALA A 1 109 ? -2.668 12.541 -9.585 1.00 77.31 109 ALA A O 1
ATOM 865 N N . THR A 1 110 ? -3.830 14.471 -9.621 1.00 79.31 110 THR A N 1
ATOM 866 C CA . THR A 1 110 ? -4.440 14.286 -10.943 1.00 79.31 110 THR A CA 1
ATOM 867 C C . THR A 1 110 ? -3.390 14.311 -12.049 1.00 79.31 110 THR A C 1
ATOM 869 O O . THR A 1 110 ? -3.330 13.390 -12.862 1.00 79.31 110 THR A O 1
ATOM 872 N N . ILE A 1 111 ? -2.499 15.308 -12.036 1.00 79.06 111 ILE A N 1
ATOM 873 C CA . ILE A 1 111 ? -1.406 15.436 -13.008 1.00 79.06 111 ILE A CA 1
ATOM 874 C C . ILE A 1 111 ? -0.478 14.229 -12.912 1.00 79.06 111 ILE A C 1
ATOM 876 O O . ILE A 1 111 ? -0.092 13.673 -13.932 1.00 79.06 111 ILE A O 1
ATOM 880 N N . LYS A 1 112 ? -0.158 13.760 -11.702 1.00 80.81 112 LYS A N 1
ATOM 881 C CA . LYS A 1 112 ? 0.677 12.569 -11.516 1.00 80.81 112 LYS A CA 1
ATOM 882 C C . LYS A 1 112 ? 0.051 11.306 -12.103 1.00 80.81 112 LYS A C 1
ATOM 884 O O . LYS A 1 112 ? 0.778 10.483 -12.655 1.00 80.81 112 LYS A O 1
ATOM 889 N N . LEU A 1 113 ? -1.267 11.143 -11.983 1.00 79.19 113 LEU A N 1
ATOM 890 C CA . LEU A 1 113 ? -1.977 10.011 -12.578 1.00 79.19 113 LEU A CA 1
ATOM 891 C C . LEU A 1 113 ? -1.980 10.096 -14.109 1.00 79.19 113 LEU A C 1
ATOM 893 O O . LEU A 1 113 ? -1.603 9.125 -14.760 1.00 79.19 113 LEU A O 1
ATOM 897 N N . LEU A 1 114 ? -2.336 11.254 -14.675 1.00 79.62 114 LEU A N 1
ATOM 898 C CA . LEU A 1 114 ? -2.392 11.457 -16.127 1.00 79.62 114 LEU A CA 1
ATOM 899 C C . LEU A 1 114 ? -1.006 11.384 -16.777 1.00 79.62 114 LEU A C 1
ATOM 901 O O . LEU A 1 114 ? -0.796 10.613 -17.710 1.00 79.62 114 LEU A O 1
ATOM 905 N N . ALA A 1 115 ? -0.032 12.127 -16.251 1.00 81.25 115 ALA A N 1
ATOM 906 C CA . ALA A 1 115 ? 1.340 12.097 -16.745 1.00 81.25 115 ALA A CA 1
ATOM 907 C C . ALA A 1 115 ? 1.970 10.714 -16.536 1.00 81.25 115 ALA A C 1
ATOM 909 O O . ALA A 1 115 ? 2.675 10.225 -17.413 1.00 81.25 115 ALA A O 1
ATOM 910 N N . GLY A 1 116 ? 1.672 10.037 -15.423 1.00 78.56 116 GLY A N 1
ATOM 911 C CA . GLY A 1 116 ? 2.119 8.667 -15.185 1.00 78.56 116 GLY A CA 1
ATOM 912 C C . GLY A 1 116 ? 1.571 7.684 -16.222 1.00 78.56 116 GLY A C 1
ATOM 913 O O . GLY A 1 116 ? 2.323 6.853 -16.723 1.00 78.56 116 GLY A O 1
ATOM 914 N N . ALA A 1 117 ? 0.297 7.813 -16.600 1.00 77.62 117 ALA A N 1
ATOM 915 C CA . ALA A 1 117 ? -0.336 6.956 -17.601 1.00 77.62 117 ALA A CA 1
ATOM 916 C C . ALA A 1 117 ? 0.279 7.092 -19.004 1.00 77.62 117 ALA A C 1
ATOM 918 O O . ALA A 1 117 ? 0.207 6.145 -19.780 1.00 77.62 117 ALA A O 1
ATOM 919 N N . VAL A 1 118 ? 0.906 8.229 -19.322 1.00 79.62 118 VAL A N 1
ATOM 920 C CA . VAL A 1 118 ? 1.533 8.480 -20.632 1.00 79.62 118 VAL A CA 1
ATOM 921 C C . VAL A 1 118 ? 3.044 8.238 -20.601 1.00 79.62 118 VAL A C 1
ATOM 923 O O . VAL A 1 118 ? 3.575 7.518 -21.446 1.00 79.62 118 VAL A O 1
ATOM 926 N N . ILE A 1 119 ? 3.753 8.796 -19.615 1.00 81.31 119 ILE A N 1
ATOM 927 C CA . ILE A 1 119 ? 5.222 8.759 -19.541 1.00 81.31 119 ILE A CA 1
ATOM 928 C C . ILE A 1 119 ? 5.731 7.323 -19.393 1.00 81.31 119 ILE A C 1
ATOM 930 O O . ILE A 1 119 ? 6.726 6.966 -20.026 1.00 81.31 119 ILE A O 1
ATOM 934 N N . PHE A 1 120 ? 5.056 6.482 -18.602 1.00 75.62 120 PHE A N 1
ATOM 935 C CA . PHE A 1 120 ? 5.483 5.095 -18.411 1.00 75.62 120 PHE A CA 1
ATOM 936 C C . PHE A 1 120 ? 5.434 4.288 -19.723 1.00 75.62 120 PHE A C 1
ATOM 938 O O . PHE A 1 120 ? 6.490 3.801 -20.127 1.00 75.62 120 PHE A O 1
ATOM 945 N N . PRO A 1 121 ? 4.293 4.169 -20.437 1.00 76.56 121 PRO A N 1
ATOM 946 C CA . PRO A 1 121 ? 4.247 3.460 -21.718 1.00 76.56 121 PRO A CA 1
ATOM 947 C C . PRO A 1 121 ? 5.213 4.017 -22.764 1.00 76.56 121 PRO A C 1
ATOM 949 O O . PRO A 1 121 ? 5.914 3.245 -23.412 1.00 76.56 121 PRO A O 1
ATOM 952 N N . VAL A 1 122 ? 5.299 5.345 -22.898 1.00 80.50 122 VAL A N 1
ATOM 953 C CA . VAL A 1 122 ? 6.195 5.989 -23.873 1.00 80.50 122 VAL A CA 1
ATOM 954 C C . VAL A 1 122 ? 7.658 5.663 -23.583 1.00 80.50 122 VAL A C 1
ATOM 956 O O . VAL A 1 122 ? 8.407 5.355 -24.507 1.00 80.50 122 VAL A O 1
ATOM 959 N N . THR A 1 123 ? 8.069 5.663 -22.312 1.00 79.19 123 THR A N 1
ATOM 960 C CA . THR A 1 123 ? 9.450 5.317 -21.949 1.00 79.19 123 THR A CA 1
ATOM 961 C C . THR A 1 123 ? 9.785 3.879 -22.334 1.00 79.19 123 THR A C 1
ATOM 963 O O . THR A 1 123 ? 10.854 3.617 -22.878 1.00 79.19 123 THR A O 1
ATOM 966 N N . TRP A 1 124 ? 8.865 2.943 -22.109 1.00 76.25 124 TRP A N 1
ATOM 967 C CA . TRP A 1 124 ? 9.079 1.540 -22.460 1.00 76.25 124 TRP A CA 1
ATOM 968 C C . TRP A 1 124 ? 9.042 1.280 -23.963 1.00 76.25 124 TRP A C 1
ATOM 970 O O . TRP A 1 124 ? 9.835 0.476 -24.450 1.00 76.25 124 TRP A O 1
ATOM 980 N N . LEU A 1 125 ? 8.201 2.001 -24.707 1.00 76.69 125 LEU A N 1
ATOM 981 C CA . LEU A 1 125 ? 8.245 1.997 -26.168 1.00 76.69 125 LEU A CA 1
ATOM 982 C C . LEU A 1 125 ? 9.591 2.518 -26.680 1.00 76.69 125 LEU A C 1
ATOM 984 O O . LEU A 1 125 ? 10.206 1.872 -27.524 1.00 76.69 125 LEU A O 1
ATOM 988 N N . ALA A 1 126 ? 10.091 3.628 -26.130 1.00 80.44 126 ALA A N 1
ATOM 989 C CA . ALA A 1 126 ? 11.392 4.181 -26.498 1.00 80.44 126 ALA A CA 1
ATOM 990 C C . ALA A 1 126 ? 12.537 3.202 -26.191 1.00 80.44 126 ALA A C 1
ATOM 992 O O . ALA A 1 126 ? 13.374 2.955 -27.056 1.00 80.44 126 ALA A O 1
ATOM 993 N N . ILE A 1 127 ? 12.540 2.584 -25.003 1.00 76.88 127 ILE A N 1
ATOM 994 C CA . ILE A 1 127 ? 13.513 1.541 -24.643 1.00 76.88 127 ILE A CA 1
ATOM 995 C C . ILE A 1 127 ? 13.415 0.364 -25.618 1.00 76.88 127 ILE A C 1
ATOM 997 O O . ILE A 1 127 ? 14.438 -0.071 -26.130 1.00 76.88 127 ILE A O 1
ATOM 1001 N N . GLY A 1 128 ? 12.209 -0.113 -25.935 1.00 74.06 128 GLY A N 1
ATOM 1002 C CA . GLY A 1 128 ? 12.001 -1.197 -26.897 1.00 74.06 128 GLY A CA 1
ATOM 1003 C C . GLY A 1 128 ? 12.532 -0.869 -28.296 1.00 74.06 128 GLY A C 1
ATOM 1004 O O . GLY A 1 128 ? 13.197 -1.703 -28.906 1.00 74.06 128 GLY A O 1
ATOM 1005 N N . MET A 1 129 ? 12.307 0.355 -28.784 1.00 79.12 129 MET A N 1
ATOM 1006 C CA . MET A 1 129 ? 12.836 0.825 -30.071 1.00 79.12 129 MET A CA 1
ATOM 1007 C C . MET A 1 129 ? 14.366 0.917 -30.068 1.00 79.12 129 MET A C 1
ATOM 1009 O O . MET A 1 129 ? 15.008 0.490 -31.028 1.00 79.12 129 MET A O 1
ATOM 1013 N N . VAL A 1 130 ? 14.959 1.430 -28.986 1.00 81.25 130 VAL A N 1
ATOM 1014 C CA . VAL A 1 130 ? 16.417 1.483 -28.808 1.00 81.25 130 VAL A CA 1
ATOM 1015 C C . VAL A 1 130 ? 16.990 0.065 -28.765 1.00 81.25 130 VAL A C 1
ATOM 1017 O O . VAL A 1 130 ? 17.898 -0.248 -29.528 1.00 81.25 130 VAL A O 1
ATOM 1020 N N . SER A 1 131 ? 16.424 -0.833 -27.958 1.00 73.50 131 SER A N 1
ATOM 1021 C CA . SER A 1 131 ? 16.864 -2.229 -27.876 1.00 73.50 131 SER A CA 1
ATOM 1022 C C . SER A 1 131 ? 16.742 -2.971 -29.208 1.00 73.50 131 SER A C 1
ATOM 1024 O O . SER A 1 131 ? 17.612 -3.774 -29.522 1.00 73.50 131 SER A O 1
ATOM 1026 N N . ALA A 1 132 ? 15.708 -2.695 -30.009 1.00 73.81 132 ALA A N 1
ATOM 1027 C CA . ALA A 1 132 ? 15.576 -3.262 -31.349 1.00 73.81 132 ALA A CA 1
ATOM 1028 C C . ALA A 1 132 ? 16.656 -2.737 -32.308 1.00 73.81 132 ALA A C 1
ATOM 1030 O O . ALA A 1 132 ? 17.189 -3.503 -33.106 1.00 73.81 132 ALA A O 1
ATOM 1031 N N . ARG A 1 133 ? 17.011 -1.448 -32.215 1.00 81.62 133 ARG A N 1
ATOM 1032 C CA . ARG A 1 133 ? 18.055 -0.838 -33.052 1.00 81.62 133 ARG A CA 1
ATOM 1033 C C . ARG A 1 133 ? 19.460 -1.342 -32.720 1.00 81.62 133 ARG A C 1
ATOM 1035 O O . ARG A 1 133 ? 20.260 -1.497 -33.632 1.00 81.62 133 ARG A O 1
ATOM 1042 N N . TYR A 1 134 ? 19.738 -1.608 -31.447 1.00 81.62 134 TYR A N 1
ATOM 1043 C CA . TYR A 1 134 ? 21.032 -2.109 -30.965 1.00 81.62 134 TYR A CA 1
ATOM 1044 C C . TYR A 1 134 ? 21.033 -3.626 -30.719 1.00 81.62 134 TYR A C 1
ATOM 1046 O O . TYR A 1 134 ? 21.897 -4.142 -30.016 1.00 81.62 134 TYR A O 1
ATOM 1054 N N . PHE A 1 135 ? 20.063 -4.361 -31.270 1.00 77.12 135 PHE A N 1
ATOM 1055 C CA . PHE A 1 135 ? 19.877 -5.786 -30.986 1.00 77.12 135 PHE A CA 1
ATOM 1056 C C . PHE A 1 135 ? 21.123 -6.624 -31.312 1.00 77.12 135 PHE A C 1
ATOM 1058 O O . PHE A 1 135 ? 21.520 -7.475 -30.514 1.00 77.12 135 PHE A O 1
ATOM 1065 N N . ASP A 1 136 ? 21.779 -6.339 -32.438 1.00 77.38 136 ASP A N 1
ATOM 1066 C CA . ASP A 1 136 ? 22.979 -7.060 -32.874 1.00 77.38 136 ASP A CA 1
ATOM 1067 C C . ASP A 1 136 ? 24.186 -6.791 -31.960 1.00 77.38 136 ASP A C 1
ATOM 1069 O O . ASP A 1 136 ? 24.934 -7.712 -31.633 1.00 77.38 136 ASP A O 1
ATOM 1073 N N . GLU A 1 137 ? 24.328 -5.558 -31.464 1.00 81.56 137 GLU A N 1
ATOM 1074 C CA . GLU A 1 137 ? 25.346 -5.186 -30.474 1.00 81.56 137 GLU A CA 1
ATOM 1075 C C . GLU A 1 137 ? 25.044 -5.766 -29.088 1.00 81.56 137 GLU A C 1
ATOM 1077 O O . GLU A 1 137 ? 25.952 -6.102 -28.342 1.00 81.56 137 GLU A O 1
ATOM 1082 N N . ILE A 1 138 ? 23.776 -5.932 -28.714 1.00 75.38 138 ILE A N 1
ATOM 1083 C CA . ILE A 1 138 ? 23.405 -6.579 -27.446 1.00 75.38 138 ILE A CA 1
ATOM 1084 C C . ILE A 1 138 ? 23.711 -8.082 -27.510 1.00 75.38 138 ILE A C 1
ATOM 1086 O O . ILE A 1 138 ? 24.145 -8.682 -26.522 1.00 75.38 138 ILE A O 1
ATOM 1090 N N . ARG A 1 139 ? 23.521 -8.700 -28.679 1.00 75.88 139 ARG A N 1
ATOM 1091 C CA . ARG A 1 139 ? 23.738 -10.134 -28.891 1.00 75.88 139 ARG A CA 1
ATOM 1092 C C . ARG A 1 139 ? 25.212 -10.540 -28.826 1.00 75.88 139 ARG A C 1
ATOM 1094 O O . ARG A 1 139 ? 25.488 -11.693 -28.501 1.00 75.88 139 ARG A O 1
ATOM 1101 N N . THR A 1 140 ? 26.157 -9.628 -29.065 1.00 80.38 140 THR A N 1
ATOM 1102 C CA . THR A 1 140 ? 27.589 -9.917 -28.855 1.00 80.38 140 THR A CA 1
ATOM 1103 C C . THR A 1 140 ? 27.926 -10.109 -27.376 1.00 80.38 140 THR A C 1
ATOM 1105 O O . THR A 1 140 ? 28.741 -10.969 -27.051 1.00 80.38 140 THR A O 1
ATOM 1108 N N . PHE A 1 141 ? 27.263 -9.385 -26.469 1.00 77.44 141 PHE A N 1
ATOM 1109 C CA . PHE A 1 141 ? 27.410 -9.578 -25.020 1.00 77.44 141 PHE A CA 1
ATOM 1110 C C . PHE A 1 141 ? 26.559 -10.739 -24.483 1.00 77.44 141 PHE A C 1
ATOM 1112 O O . PHE A 1 141 ? 26.942 -11.383 -23.507 1.00 77.44 141 PHE A O 1
ATOM 1119 N N . TYR A 1 142 ? 25.420 -11.026 -25.123 1.00 73.38 142 TYR A N 1
ATOM 1120 C CA . TYR A 1 142 ? 24.464 -12.051 -24.692 1.00 73.38 142 TYR A CA 1
ATOM 1121 C C . TYR A 1 142 ? 24.085 -13.001 -25.845 1.00 73.38 142 TYR A C 1
ATOM 1123 O O . TYR A 1 142 ? 22.984 -12.912 -26.400 1.00 73.38 142 TYR A O 1
ATOM 1131 N N . PRO A 1 143 ? 24.968 -13.951 -26.203 1.00 74.56 143 PRO A N 1
ATOM 1132 C CA . PRO A 1 143 ? 24.793 -14.813 -27.376 1.00 74.56 143 PRO A CA 1
ATOM 1133 C C . PRO A 1 143 ? 23.653 -15.835 -27.246 1.00 74.56 143 PRO A C 1
ATOM 1135 O O . PRO A 1 143 ? 23.197 -16.376 -28.252 1.00 74.56 143 PRO A O 1
ATOM 1138 N N . THR A 1 144 ? 23.161 -16.089 -26.029 1.00 76.62 144 THR A N 1
ATOM 1139 C CA . THR A 1 144 ? 22.023 -16.983 -25.749 1.00 76.62 144 THR A CA 1
ATOM 1140 C C . THR A 1 144 ? 20.658 -16.371 -26.078 1.00 76.62 144 THR A C 1
ATOM 1142 O O . THR A 1 144 ? 19.648 -17.070 -25.986 1.00 76.62 144 THR A O 1
ATOM 1145 N N . LEU A 1 145 ? 20.593 -15.090 -26.463 1.00 65.62 145 LEU A N 1
ATOM 1146 C CA . LEU A 1 145 ? 19.333 -14.438 -26.820 1.00 65.62 145 LEU A CA 1
ATOM 1147 C C . LEU A 1 145 ? 18.762 -15.004 -28.142 1.00 65.62 145 LEU A C 1
ATOM 1149 O O . LEU A 1 145 ? 19.478 -15.047 -29.149 1.00 65.62 145 LEU A O 1
ATOM 1153 N N . PRO A 1 146 ? 17.475 -15.413 -28.175 1.00 66.75 146 PRO A N 1
ATOM 1154 C CA . PRO A 1 146 ? 16.809 -15.870 -29.394 1.00 66.75 146 PRO A CA 1
ATOM 1155 C C . PRO A 1 146 ? 16.854 -14.796 -30.486 1.00 66.75 146 PRO A C 1
ATOM 1157 O O . PRO A 1 146 ? 16.579 -13.632 -30.212 1.00 66.75 146 PRO A O 1
ATOM 1160 N N . GLY A 1 147 ? 17.142 -15.174 -31.737 1.00 66.81 147 GLY A N 1
ATOM 1161 C CA . GLY A 1 147 ? 17.350 -14.251 -32.870 1.00 66.81 147 GLY A CA 1
ATOM 1162 C C . GLY A 1 147 ? 16.112 -13.493 -33.379 1.00 66.81 147 GLY A C 1
ATOM 1163 O O . GLY A 1 147 ? 16.100 -13.053 -34.523 1.00 66.81 147 GLY A O 1
ATOM 1164 N N . ALA A 1 148 ? 15.061 -13.365 -32.568 1.00 68.38 148 ALA A N 1
ATOM 1165 C CA . ALA A 1 148 ? 13.821 -12.683 -32.915 1.00 68.38 148 ALA A CA 1
ATOM 1166 C C . ALA A 1 148 ? 13.753 -11.311 -32.207 1.00 68.38 148 ALA A C 1
ATOM 1168 O O . ALA A 1 148 ? 13.367 -11.262 -31.037 1.00 68.38 148 ALA A O 1
ATOM 1169 N N . PRO A 1 149 ? 14.069 -10.186 -32.876 1.00 65.12 149 PRO A N 1
ATOM 1170 C CA . PRO A 1 149 ? 14.147 -8.861 -32.241 1.00 65.12 149 PRO A CA 1
ATOM 1171 C C . PRO A 1 149 ? 12.819 -8.380 -31.625 1.00 65.12 149 PRO A C 1
ATOM 1173 O O . PRO A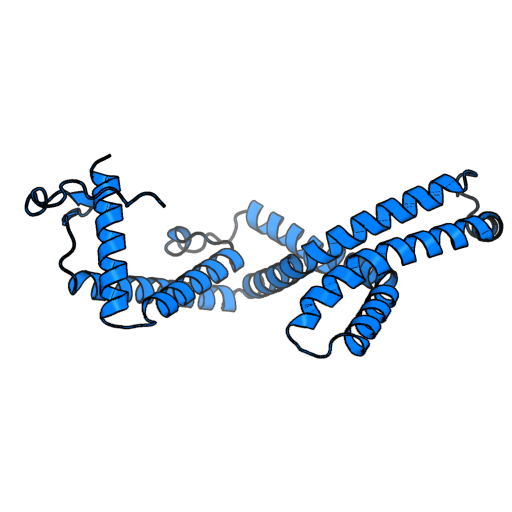 1 149 ? 12.810 -7.658 -30.629 1.00 65.12 149 PRO A O 1
ATOM 1176 N N . TRP A 1 150 ? 11.678 -8.840 -32.147 1.00 68.06 150 TRP A N 1
ATOM 1177 C CA . TRP A 1 150 ? 10.351 -8.531 -31.601 1.00 68.06 150 TRP A CA 1
ATOM 1178 C C . TRP A 1 150 ? 10.074 -9.216 -30.251 1.00 68.06 150 TRP A C 1
ATOM 1180 O O . TRP A 1 150 ? 9.306 -8.691 -29.445 1.00 68.06 150 TRP A O 1
ATOM 1190 N N . SER A 1 151 ? 10.723 -10.350 -29.962 1.00 66.75 151 SER A N 1
ATOM 1191 C CA . SER A 1 151 ? 10.515 -11.095 -28.712 1.00 66.75 151 SER A CA 1
ATOM 1192 C C . SER A 1 151 ? 11.022 -10.328 -27.488 1.00 66.75 151 SER A C 1
ATOM 1194 O O . SER A 1 151 ? 10.362 -10.313 -26.450 1.00 66.75 151 SER A O 1
ATOM 1196 N N . LEU A 1 152 ? 12.137 -9.604 -27.637 1.00 64.94 152 LEU A N 1
ATOM 1197 C CA . LEU A 1 152 ? 12.712 -8.761 -26.592 1.00 64.94 152 LEU A CA 1
ATOM 1198 C C . LEU A 1 152 ? 11.816 -7.548 -26.301 1.00 64.94 152 LEU A C 1
ATOM 1200 O O . LEU A 1 152 ? 11.563 -7.229 -25.143 1.00 64.94 152 LEU A O 1
ATOM 1204 N N . GLY A 1 153 ? 11.270 -6.917 -27.347 1.00 65.75 153 GLY A N 1
ATOM 1205 C CA . GLY A 1 153 ? 10.334 -5.798 -27.211 1.00 65.75 153 GLY A CA 1
ATOM 1206 C C . GLY A 1 153 ? 9.032 -6.194 -26.507 1.00 65.75 153 GLY A C 1
ATOM 1207 O O . GLY A 1 153 ? 8.584 -5.495 -25.594 1.00 65.75 153 GLY A O 1
ATOM 1208 N N . VAL A 1 154 ? 8.455 -7.346 -26.867 1.00 69.12 154 VAL A N 1
ATOM 1209 C CA . VAL A 1 154 ? 7.257 -7.891 -26.205 1.00 69.12 154 VAL A CA 1
ATOM 1210 C C . VAL A 1 154 ? 7.558 -8.261 -24.751 1.00 69.12 154 VAL A C 1
ATOM 1212 O O . VAL A 1 154 ? 6.796 -7.895 -23.858 1.00 69.12 154 VAL A O 1
ATOM 1215 N N . PHE A 1 155 ? 8.691 -8.914 -24.484 1.00 67.56 155 PHE A N 1
ATOM 1216 C CA . PHE A 1 155 ? 9.103 -9.291 -23.131 1.00 67.56 155 PHE A CA 1
ATOM 1217 C C . PHE A 1 155 ? 9.310 -8.069 -22.221 1.00 67.56 155 PHE A C 1
ATOM 1219 O O . PHE A 1 155 ? 8.757 -8.020 -21.120 1.00 67.56 155 PHE A O 1
ATOM 1226 N N . CYS A 1 156 ? 10.018 -7.041 -22.700 1.00 65.88 156 CYS A N 1
ATOM 1227 C CA . CYS A 1 156 ? 10.198 -5.779 -21.980 1.00 65.88 156 CYS A CA 1
ATOM 1228 C C . CYS A 1 156 ? 8.866 -5.052 -21.740 1.00 65.88 156 CYS A C 1
ATOM 1230 O O . CYS A 1 156 ? 8.641 -4.539 -20.647 1.00 65.88 156 CYS A O 1
ATOM 1232 N N . SER A 1 157 ? 7.952 -5.058 -22.716 1.00 64.94 157 SER A N 1
ATOM 1233 C CA . SER A 1 157 ? 6.624 -4.439 -22.579 1.00 64.94 157 SER A CA 1
ATOM 1234 C C . SER A 1 157 ? 5.750 -5.156 -21.543 1.00 64.94 157 SER A C 1
ATOM 1236 O O . SER A 1 157 ? 5.068 -4.514 -20.745 1.00 64.94 157 SER A O 1
ATOM 1238 N N . VAL A 1 158 ? 5.800 -6.489 -21.492 1.00 68.00 158 VAL A N 1
ATOM 1239 C CA . VAL A 1 158 ? 5.096 -7.278 -20.470 1.00 68.00 158 VAL A CA 1
ATOM 1240 C C . VAL A 1 158 ? 5.695 -7.023 -19.082 1.00 68.00 158 VAL A C 1
ATOM 1242 O O . VAL A 1 158 ? 4.954 -6.794 -18.123 1.00 68.00 158 VAL A O 1
ATOM 1245 N N . LEU A 1 159 ? 7.026 -6.981 -18.967 1.00 65.62 159 LEU A N 1
ATOM 1246 C CA . LEU A 1 159 ? 7.720 -6.638 -17.722 1.00 65.62 159 LEU A CA 1
ATOM 1247 C C . LEU A 1 159 ? 7.409 -5.215 -17.241 1.00 65.62 159 LEU A C 1
ATOM 1249 O O . LEU A 1 159 ? 7.270 -5.004 -16.038 1.00 65.62 159 LEU A O 1
ATOM 1253 N N . ALA A 1 160 ? 7.247 -4.260 -18.155 1.00 65.44 160 ALA A N 1
ATOM 1254 C CA . ALA A 1 160 ? 6.853 -2.888 -17.855 1.00 65.44 160 ALA A CA 1
ATOM 1255 C C . ALA A 1 160 ? 5.465 -2.804 -17.208 1.00 65.44 160 ALA A C 1
ATOM 1257 O O . ALA A 1 160 ? 5.289 -2.172 -16.162 1.00 65.44 160 ALA A O 1
ATOM 1258 N N . VAL A 1 161 ? 4.483 -3.485 -17.809 1.00 65.31 161 VAL A N 1
ATOM 1259 C CA . VAL A 1 161 ? 3.104 -3.545 -17.305 1.00 65.31 161 VAL A CA 1
ATOM 1260 C C . VAL A 1 161 ? 3.067 -4.245 -15.947 1.00 65.31 161 VAL A C 1
ATOM 1262 O O . VAL A 1 161 ? 2.489 -3.721 -14.993 1.00 65.31 161 VAL A O 1
ATOM 1265 N N . LEU A 1 162 ? 3.744 -5.390 -15.821 1.00 60.81 162 LEU A N 1
ATOM 1266 C CA . LEU A 1 162 ? 3.838 -6.127 -14.560 1.00 60.81 162 LEU A CA 1
ATOM 1267 C C . LEU A 1 162 ? 4.545 -5.306 -13.474 1.00 60.81 162 LEU A C 1
ATOM 1269 O O . LEU A 1 162 ? 4.066 -5.252 -12.341 1.00 60.81 162 LEU A O 1
ATOM 1273 N N . GLY A 1 163 ? 5.636 -4.620 -13.815 1.00 60.28 163 GLY A N 1
ATOM 1274 C CA . GLY A 1 163 ? 6.391 -3.750 -12.916 1.00 60.28 163 GLY A CA 1
ATOM 1275 C C . GLY A 1 163 ? 5.566 -2.571 -12.399 1.00 60.28 163 GLY A C 1
ATOM 1276 O O . GLY A 1 163 ? 5.577 -2.303 -11.197 1.00 60.28 163 GLY A O 1
ATOM 1277 N N . GLY A 1 164 ? 4.786 -1.918 -13.268 1.00 60.31 164 GLY A N 1
ATOM 1278 C CA . GLY A 1 164 ? 3.872 -0.835 -12.888 1.00 60.31 164 GLY A CA 1
ATOM 1279 C C . GLY A 1 164 ? 2.757 -1.301 -11.945 1.00 60.31 164 GLY A C 1
ATOM 1280 O O . GLY A 1 164 ? 2.527 -0.691 -10.897 1.00 60.31 164 GLY A O 1
ATOM 1281 N N . VAL A 1 165 ? 2.115 -2.432 -12.258 1.00 61.31 165 VAL A N 1
ATOM 1282 C CA . VAL A 1 165 ? 1.073 -3.037 -11.408 1.00 61.31 165 VAL A CA 1
ATOM 1283 C C . VAL A 1 165 ? 1.638 -3.446 -10.042 1.00 61.31 165 VAL A C 1
ATOM 1285 O O . VAL A 1 165 ? 1.027 -3.178 -9.001 1.00 61.31 165 VAL A O 1
ATOM 1288 N N . LEU A 1 166 ? 2.830 -4.049 -10.019 1.00 54.94 166 LEU A N 1
ATOM 1289 C CA . LEU A 1 166 ? 3.519 -4.444 -8.790 1.00 54.94 166 LEU A CA 1
ATOM 1290 C C . LEU A 1 166 ? 3.937 -3.228 -7.952 1.00 54.94 166 LEU A C 1
ATOM 1292 O O . LEU A 1 166 ? 3.744 -3.241 -6.737 1.00 54.94 166 LEU A O 1
ATOM 1296 N N . ALA A 1 167 ? 4.448 -2.157 -8.564 1.00 58.72 167 ALA A N 1
ATOM 1297 C CA . ALA A 1 167 ? 4.861 -0.946 -7.853 1.00 58.72 167 ALA A CA 1
ATOM 1298 C C . ALA A 1 167 ? 3.689 -0.272 -7.114 1.00 58.72 167 ALA A C 1
ATOM 1300 O O . ALA A 1 167 ? 3.820 0.102 -5.944 1.00 58.72 167 ALA A O 1
ATOM 1301 N N . VAL A 1 168 ? 2.518 -0.183 -7.755 1.00 55.50 168 VAL A N 1
ATOM 1302 C CA . VAL A 1 168 ? 1.310 0.413 -7.154 1.00 55.50 168 VAL A CA 1
ATOM 1303 C C . VAL A 1 168 ? 0.760 -0.456 -6.019 1.00 55.50 168 VAL A C 1
ATOM 1305 O O . VAL A 1 168 ? 0.350 0.060 -4.975 1.00 55.50 168 VAL A O 1
ATOM 1308 N N . ARG A 1 169 ? 0.778 -1.783 -6.182 1.00 52.91 169 ARG A N 1
ATOM 1309 C CA . ARG A 1 169 ? 0.202 -2.718 -5.205 1.00 52.91 169 ARG A CA 1
ATOM 1310 C C . ARG A 1 169 ? 1.112 -2.957 -3.994 1.00 52.91 169 ARG A C 1
ATOM 1312 O O . ARG A 1 169 ? 0.617 -3.106 -2.874 1.00 52.91 169 ARG A O 1
ATOM 1319 N N . ASN A 1 170 ? 2.433 -2.949 -4.180 1.00 53.97 170 ASN A N 1
ATOM 1320 C CA . ASN A 1 170 ? 3.377 -3.386 -3.150 1.00 53.97 170 ASN A CA 1
ATOM 1321 C C . ASN A 1 170 ? 3.732 -2.321 -2.103 1.00 53.97 170 ASN A C 1
ATOM 1323 O O . ASN A 1 170 ? 4.093 -2.691 -0.987 1.00 53.97 170 ASN A O 1
ATOM 1327 N N . LEU A 1 171 ? 3.584 -1.019 -2.376 1.00 54.56 171 LEU A N 1
ATOM 1328 C CA . LEU A 1 171 ? 3.956 0.020 -1.398 1.00 54.56 171 LEU A CA 1
ATOM 1329 C C . LEU A 1 171 ? 3.099 -0.024 -0.122 1.00 54.56 171 LEU A C 1
ATOM 1331 O O . LEU A 1 171 ? 3.624 0.081 0.988 1.00 54.56 171 LEU A O 1
ATOM 1335 N N . ARG A 1 172 ? 1.786 -0.256 -0.255 1.00 54.66 172 ARG A N 1
ATOM 1336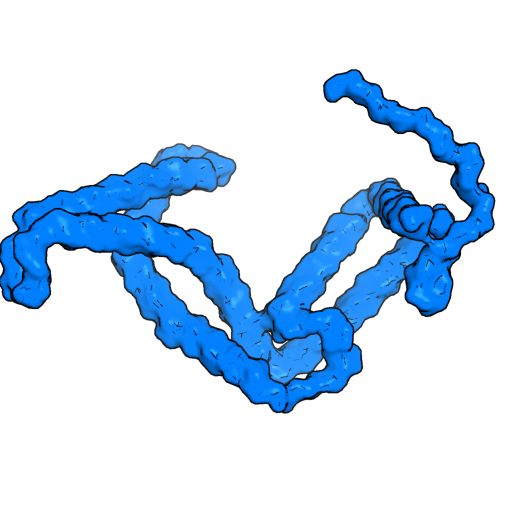 C CA . ARG A 1 172 ? 0.881 -0.361 0.906 1.00 54.66 172 ARG A CA 1
ATOM 1337 C C . ARG A 1 172 ? 1.046 -1.687 1.652 1.00 54.66 172 ARG A C 1
ATOM 1339 O O . ARG A 1 172 ? 0.886 -1.724 2.870 1.00 54.66 172 ARG A O 1
ATOM 1346 N N . LEU A 1 173 ? 1.380 -2.767 0.942 1.00 54.41 173 LEU A N 1
ATOM 1347 C CA . LEU A 1 173 ? 1.610 -4.089 1.532 1.00 54.41 173 LEU A CA 1
ATOM 1348 C C . LEU A 1 173 ? 2.943 -4.149 2.291 1.00 54.41 173 LEU A C 1
ATOM 1350 O O . LEU A 1 173 ? 2.970 -4.626 3.423 1.00 54.41 173 LEU A O 1
ATOM 1354 N N . ALA A 1 174 ? 4.015 -3.579 1.736 1.00 53.59 174 ALA A N 1
ATOM 1355 C CA . ALA A 1 174 ? 5.344 -3.553 2.349 1.00 53.59 174 ALA A CA 1
ATOM 1356 C C . ALA A 1 174 ? 5.361 -2.815 3.698 1.00 53.59 174 ALA A C 1
ATOM 1358 O O . ALA A 1 174 ? 5.948 -3.287 4.673 1.00 53.59 174 ALA A O 1
ATOM 1359 N N . GLN A 1 175 ? 4.685 -1.664 3.777 1.00 56.91 175 GLN A N 1
ATOM 1360 C CA . GLN A 1 175 ? 4.608 -0.873 5.008 1.00 56.91 175 GLN A CA 1
ATOM 1361 C C . GLN A 1 175 ? 3.803 -1.590 6.101 1.00 56.91 175 GLN A C 1
ATOM 1363 O O . GLN A 1 175 ? 4.221 -1.621 7.261 1.00 56.91 175 GLN A O 1
ATOM 1368 N N . ARG A 1 176 ? 2.686 -2.232 5.729 1.00 57.34 176 ARG A N 1
ATOM 1369 C CA . ARG A 1 176 ? 1.867 -3.034 6.652 1.00 57.34 176 ARG A CA 1
ATOM 1370 C C . ARG A 1 176 ? 2.619 -4.276 7.142 1.00 57.34 176 ARG A C 1
ATOM 1372 O O . ARG A 1 176 ? 2.596 -4.562 8.337 1.00 57.34 176 ARG A O 1
ATOM 1379 N N . MET A 1 177 ? 3.356 -4.954 6.257 1.00 57.38 177 MET A N 1
ATOM 1380 C CA . MET A 1 177 ? 4.175 -6.119 6.608 1.00 57.38 177 MET A CA 1
ATOM 1381 C C . MET A 1 177 ? 5.329 -5.759 7.550 1.00 57.38 177 MET A C 1
ATOM 1383 O O . MET A 1 177 ? 5.540 -6.471 8.526 1.00 57.38 177 MET A O 1
ATOM 1387 N N . ARG A 1 178 ? 6.025 -4.633 7.339 1.00 57.00 178 ARG A N 1
ATOM 1388 C CA . ARG A 1 178 ? 7.113 -4.186 8.231 1.00 57.00 178 ARG A CA 1
ATOM 1389 C C . ARG A 1 178 ? 6.638 -3.901 9.655 1.00 57.00 178 ARG A C 1
ATOM 1391 O O . ARG A 1 178 ? 7.305 -4.307 10.606 1.00 57.00 178 ARG A O 1
ATOM 1398 N N . ARG A 1 179 ? 5.487 -3.234 9.816 1.00 56.75 179 ARG A N 1
ATOM 1399 C CA . ARG A 1 179 ? 4.908 -2.965 11.145 1.00 56.75 179 ARG A CA 1
ATOM 1400 C C . ARG A 1 179 ? 4.493 -4.269 11.832 1.00 56.75 179 ARG A C 1
ATOM 1402 O O . ARG A 1 179 ? 4.887 -4.488 12.973 1.00 56.75 179 ARG A O 1
ATOM 1409 N N . ALA A 1 180 ? 3.805 -5.160 11.118 1.00 57.44 180 ALA A N 1
ATOM 1410 C CA . ALA A 1 180 ? 3.396 -6.468 11.633 1.00 57.44 180 ALA A CA 1
ATOM 1411 C C . ALA A 1 180 ? 4.592 -7.342 12.060 1.00 57.44 180 ALA A C 1
ATOM 1413 O O . ALA A 1 180 ? 4.600 -7.893 13.160 1.00 57.44 180 ALA A O 1
ATOM 1414 N N . VAL A 1 181 ? 5.646 -7.416 11.238 1.00 61.09 181 VAL A N 1
ATOM 1415 C CA . VAL A 1 181 ? 6.863 -8.189 11.544 1.00 61.09 181 VAL A CA 1
ATOM 1416 C C . VAL A 1 181 ? 7.607 -7.607 12.748 1.00 61.09 181 VAL A C 1
ATOM 1418 O O . VAL A 1 181 ? 8.008 -8.357 13.635 1.00 61.09 181 VAL A O 1
ATOM 1421 N N . ARG A 1 182 ? 7.740 -6.276 12.847 1.00 59.44 182 ARG A N 1
ATOM 1422 C CA . ARG A 1 182 ? 8.420 -5.624 13.982 1.00 59.44 182 ARG A CA 1
ATOM 1423 C C . ARG A 1 182 ? 7.707 -5.876 15.311 1.00 59.44 182 ARG A C 1
ATOM 1425 O O . ARG A 1 182 ? 8.369 -6.075 16.330 1.00 59.44 182 ARG A O 1
ATOM 1432 N N . VAL A 1 183 ? 6.375 -5.862 15.310 1.00 58.22 183 VAL A N 1
ATOM 1433 C CA . VAL A 1 183 ? 5.581 -6.110 16.520 1.00 58.22 183 VAL A CA 1
ATOM 1434 C C . VAL A 1 183 ? 5.647 -7.589 16.917 1.00 58.22 183 VAL A C 1
ATOM 1436 O O . VAL A 1 183 ? 5.899 -7.879 18.083 1.00 58.22 183 VAL A O 1
ATOM 1439 N N . ARG A 1 184 ? 5.546 -8.518 15.955 1.00 61.38 184 ARG A N 1
ATOM 1440 C CA . ARG A 1 184 ? 5.626 -9.971 16.205 1.00 61.38 184 ARG A CA 1
ATOM 1441 C C . ARG A 1 184 ? 7.014 -10.460 16.630 1.00 61.38 184 ARG A C 1
ATOM 1443 O O . ARG A 1 184 ? 7.109 -11.378 17.432 1.00 61.38 184 ARG A O 1
ATOM 1450 N N . LEU A 1 185 ? 8.089 -9.843 16.136 1.00 58.47 185 LEU A N 1
ATOM 1451 C CA . LEU A 1 185 ? 9.461 -10.202 16.524 1.00 58.47 185 LEU A CA 1
ATOM 1452 C C . LEU A 1 185 ? 9.817 -9.779 17.952 1.00 58.47 185 LEU A C 1
ATOM 1454 O O . LEU A 1 185 ? 10.735 -10.337 18.548 1.00 58.47 185 LEU A O 1
ATOM 1458 N N . THR A 1 186 ? 9.118 -8.796 18.526 1.00 58.31 186 THR A N 1
ATOM 1459 C CA . THR A 1 186 ? 9.457 -8.303 19.864 1.00 58.31 186 THR A CA 1
ATOM 1460 C C . THR A 1 186 ? 8.459 -8.859 20.881 1.00 58.31 186 THR A C 1
ATOM 1462 O O . THR A 1 186 ? 7.451 -8.224 21.172 1.00 58.31 186 THR A O 1
ATOM 1465 N N . ARG A 1 187 ? 8.753 -10.032 21.460 1.00 57.16 187 ARG A N 1
ATOM 1466 C CA . ARG A 1 187 ? 7.900 -10.738 22.447 1.00 57.16 187 ARG A CA 1
ATOM 1467 C C . ARG A 1 187 ? 7.375 -9.830 23.572 1.00 57.16 187 ARG A C 1
ATOM 1469 O O . ARG A 1 187 ? 6.207 -9.904 23.931 1.00 57.16 187 ARG A O 1
ATOM 1476 N N . ARG A 1 188 ? 8.212 -8.911 24.075 1.00 55.97 188 ARG A N 1
ATOM 1477 C CA . ARG A 1 188 ? 7.813 -7.896 25.073 1.00 55.97 188 ARG A CA 1
ATOM 1478 C C . ARG A 1 188 ? 6.804 -6.877 24.526 1.00 55.97 188 ARG A C 1
ATOM 1480 O O . ARG A 1 188 ? 5.866 -6.534 25.226 1.00 55.97 188 ARG A O 1
ATOM 1487 N N . ARG A 1 189 ? 6.946 -6.442 23.266 1.00 62.75 189 ARG A N 1
ATOM 1488 C CA . ARG A 1 189 ? 5.984 -5.524 22.626 1.00 62.75 189 ARG A CA 1
ATOM 1489 C C . ARG A 1 189 ? 4.660 -6.202 22.322 1.00 62.75 189 ARG A C 1
ATOM 1491 O O . ARG A 1 189 ? 3.644 -5.528 22.353 1.00 62.75 189 ARG A O 1
ATOM 1498 N N . GLN A 1 190 ? 4.665 -7.501 22.027 1.00 65.88 190 GLN A N 1
ATOM 1499 C CA . GLN A 1 190 ? 3.430 -8.240 21.786 1.00 65.88 190 GLN A CA 1
ATOM 1500 C C . GLN A 1 190 ? 2.569 -8.310 23.052 1.00 65.88 190 GLN A C 1
ATOM 1502 O O . GLN A 1 190 ? 1.370 -8.085 22.961 1.00 65.88 190 GLN A O 1
ATOM 1507 N N . ILE A 1 191 ? 3.172 -8.544 24.222 1.00 71.31 191 ILE A N 1
ATOM 1508 C CA . ILE A 1 191 ? 2.448 -8.544 25.504 1.00 71.31 191 ILE A CA 1
ATOM 1509 C C . ILE A 1 191 ? 1.854 -7.158 25.778 1.00 71.31 191 ILE A C 1
ATOM 1511 O O . ILE A 1 191 ? 0.647 -7.047 25.963 1.00 71.31 191 ILE A O 1
ATOM 1515 N N . THR A 1 192 ? 2.665 -6.098 25.685 1.00 76.94 192 THR A N 1
ATOM 1516 C CA . THR A 1 192 ? 2.186 -4.717 25.871 1.00 76.94 192 THR A CA 1
ATOM 1517 C C . THR A 1 192 ? 1.110 -4.330 24.850 1.00 76.94 192 THR A C 1
ATOM 1519 O O . THR A 1 192 ? 0.163 -3.631 25.189 1.00 76.94 192 THR A O 1
ATOM 1522 N N . ALA A 1 193 ? 1.220 -4.793 23.600 1.00 77.62 193 ALA A N 1
ATOM 1523 C CA . ALA A 1 193 ? 0.222 -4.532 22.565 1.00 77.62 193 ALA A CA 1
ATOM 1524 C C . ALA A 1 193 ? -1.095 -5.274 22.829 1.00 77.62 193 ALA A C 1
ATOM 1526 O O . ALA A 1 193 ? -2.156 -4.698 22.628 1.00 77.62 193 ALA A O 1
ATOM 1527 N N . ILE A 1 194 ? -1.045 -6.525 23.296 1.00 82.88 194 ILE A N 1
ATOM 1528 C CA . ILE A 1 194 ? -2.245 -7.281 23.680 1.00 82.88 194 ILE A CA 1
ATOM 1529 C C . ILE A 1 194 ? -2.928 -6.610 24.875 1.00 82.88 194 ILE A C 1
ATOM 1531 O O . ILE A 1 194 ? -4.143 -6.442 24.865 1.00 82.88 194 ILE A O 1
ATOM 1535 N N . GLU A 1 195 ? -2.160 -6.181 25.872 1.00 83.75 195 GLU A N 1
ATOM 1536 C CA . GLU A 1 195 ? -2.683 -5.475 27.043 1.00 83.75 195 GLU A CA 1
ATOM 1537 C C . GLU A 1 195 ? -3.328 -4.134 26.658 1.00 83.75 195 GLU A C 1
ATOM 1539 O O . GLU A 1 195 ? -4.448 -3.845 27.075 1.00 83.75 195 GLU A O 1
ATOM 1544 N N . HIS A 1 196 ? -2.691 -3.376 25.760 1.00 85.25 196 HIS A N 1
ATOM 1545 C CA . HIS A 1 196 ? -3.261 -2.154 25.192 1.00 85.25 196 HIS A CA 1
ATOM 1546 C C . HIS A 1 196 ? -4.536 -2.410 24.373 1.00 85.25 196 HIS A C 1
ATOM 1548 O O . HIS A 1 196 ? -5.481 -1.628 24.426 1.00 85.25 196 HIS A O 1
ATOM 1554 N N . LEU A 1 197 ? -4.599 -3.511 23.621 1.00 87.94 197 LEU A N 1
ATOM 1555 C CA . LEU A 1 197 ? -5.800 -3.877 22.871 1.00 87.94 197 LEU A CA 1
ATOM 1556 C C . LEU A 1 197 ? -6.942 -4.309 23.793 1.00 87.94 197 LEU A C 1
ATOM 1558 O O . LEU A 1 197 ? -8.090 -3.965 23.523 1.00 87.94 197 LEU A O 1
ATOM 1562 N N . ARG A 1 198 ? -6.649 -5.014 24.891 1.00 88.19 198 ARG A N 1
ATOM 1563 C CA . ARG A 1 198 ? -7.647 -5.360 25.914 1.00 88.19 198 ARG A CA 1
ATOM 1564 C C . ARG A 1 198 ? -8.208 -4.107 26.584 1.00 88.19 198 ARG A C 1
ATOM 1566 O O . ARG A 1 198 ? -9.425 -3.981 26.684 1.00 88.19 198 ARG A O 1
ATOM 1573 N N . SER A 1 199 ? -7.351 -3.161 26.974 1.00 88.94 199 SER A N 1
ATOM 1574 C CA . SER A 1 199 ? -7.810 -1.901 27.573 1.00 88.94 199 SER A CA 1
ATOM 1575 C C . SER A 1 199 ? -8.586 -1.033 26.580 1.00 88.94 199 SER A C 1
ATOM 1577 O O . SER A 1 199 ? -9.596 -0.441 26.943 1.00 88.94 199 SER A O 1
ATOM 1579 N N . THR A 1 200 ? -8.181 -1.020 25.308 1.00 88.06 200 THR A N 1
ATOM 1580 C CA . THR A 1 200 ? -8.901 -0.314 24.237 1.00 88.06 200 THR A CA 1
ATOM 1581 C C . THR A 1 200 ? -10.272 -0.940 23.972 1.00 88.06 200 THR A C 1
ATOM 1583 O O . THR A 1 200 ? -11.253 -0.214 23.848 1.00 88.06 200 THR A O 1
ATOM 1586 N N . ARG A 1 201 ? -10.378 -2.277 23.937 1.00 90.12 201 ARG A N 1
ATOM 1587 C CA . ARG A 1 201 ? -11.663 -2.989 23.818 1.00 90.12 201 ARG A CA 1
ATOM 1588 C C . ARG A 1 201 ? -12.599 -2.628 24.971 1.00 90.12 201 ARG A C 1
ATOM 1590 O O . ARG A 1 201 ? -13.754 -2.306 24.711 1.00 90.12 201 ARG A O 1
ATOM 1597 N N . ALA A 1 202 ? -12.092 -2.637 26.206 1.00 88.88 202 ALA A N 1
ATOM 1598 C CA . ALA A 1 202 ? -12.855 -2.229 27.384 1.00 88.88 202 ALA A CA 1
ATOM 1599 C C . ALA A 1 202 ? -13.329 -0.772 27.267 1.00 88.88 202 ALA A C 1
ATOM 1601 O O . ALA A 1 202 ? -14.518 -0.515 27.375 1.00 88.88 202 ALA A O 1
ATOM 1602 N N . ALA A 1 203 ? -12.446 0.163 26.906 1.00 88.69 203 ALA A N 1
ATOM 1603 C CA . ALA A 1 203 ? -12.810 1.572 26.750 1.00 88.69 203 ALA A CA 1
ATOM 1604 C C . ALA A 1 203 ? -13.858 1.818 25.646 1.00 88.69 203 ALA A C 1
ATOM 1606 O O . ALA A 1 203 ? -14.741 2.660 25.807 1.00 88.69 203 ALA A O 1
ATOM 1607 N N . ILE A 1 204 ? -13.777 1.097 24.519 1.00 87.94 204 ILE A N 1
ATOM 1608 C CA . ILE A 1 204 ? -14.788 1.162 23.452 1.00 87.94 204 ILE A CA 1
ATOM 1609 C C . ILE A 1 204 ? -16.121 0.600 23.949 1.00 87.94 204 ILE A C 1
ATOM 1611 O O . ILE A 1 204 ? -17.161 1.210 23.706 1.00 87.94 204 ILE A O 1
ATOM 1615 N N . TYR A 1 205 ? -16.091 -0.542 24.639 1.00 86.44 205 TYR A N 1
ATOM 1616 C CA . TYR A 1 205 ? -17.280 -1.160 25.217 1.00 86.44 205 TYR A CA 1
ATOM 1617 C C . TYR A 1 205 ? -17.943 -0.238 26.243 1.00 86.44 205 TYR A C 1
ATOM 1619 O O . TYR A 1 205 ? -19.130 0.038 26.118 1.00 86.44 205 TYR A O 1
ATOM 1627 N N . ASP A 1 206 ? -17.177 0.318 27.179 1.00 85.88 206 ASP A N 1
ATOM 1628 C CA . ASP A 1 206 ? -17.675 1.233 28.206 1.00 85.88 206 ASP A CA 1
ATOM 1629 C C . ASP A 1 206 ? -18.295 2.481 27.577 1.00 85.88 206 ASP A C 1
ATOM 1631 O O . ASP A 1 206 ? -19.401 2.870 27.933 1.00 85.88 206 ASP A O 1
ATOM 1635 N N . ARG A 1 207 ? -17.641 3.079 26.572 1.00 83.00 207 ARG A N 1
ATOM 1636 C CA . ARG A 1 207 ? -18.202 4.223 25.834 1.00 83.00 207 ARG A CA 1
ATOM 1637 C C . ARG A 1 207 ? -19.517 3.883 25.141 1.00 83.00 207 ARG A C 1
ATOM 1639 O O . ARG A 1 207 ? -20.442 4.689 25.177 1.00 83.00 207 ARG A O 1
ATOM 1646 N N . LEU A 1 208 ? -19.596 2.715 24.505 1.00 82.12 208 LEU A N 1
ATOM 1647 C CA . LEU A 1 208 ? -20.819 2.242 23.859 1.00 82.12 208 LEU A CA 1
ATOM 1648 C C . LEU A 1 208 ? -21.926 1.968 24.880 1.00 82.12 208 LEU A C 1
ATOM 1650 O O . LEU A 1 208 ? -23.072 2.334 24.631 1.00 82.12 208 LEU A O 1
ATOM 1654 N N . MET A 1 209 ? -21.591 1.374 26.026 1.00 79.44 209 MET A N 1
ATOM 1655 C CA . MET A 1 209 ? -22.553 1.074 27.083 1.00 79.44 209 MET A CA 1
ATOM 1656 C C . MET A 1 209 ? -23.072 2.344 27.749 1.00 79.44 209 MET A C 1
ATOM 1658 O O . MET A 1 209 ? -24.286 2.490 27.854 1.00 79.44 209 MET A O 1
ATOM 1662 N N . THR A 1 210 ? -22.200 3.290 28.105 1.00 79.56 210 THR A N 1
ATOM 1663 C CA . THR A 1 210 ? -22.598 4.602 28.639 1.00 79.56 210 THR A CA 1
ATOM 1664 C C . THR A 1 210 ? -23.499 5.337 27.654 1.00 79.56 210 THR A C 1
ATOM 1666 O O . THR A 1 210 ? -24.590 5.759 28.024 1.00 79.56 210 THR A O 1
ATOM 1669 N N . ALA A 1 211 ? -23.103 5.399 26.377 1.00 75.38 211 ALA A N 1
ATOM 1670 C CA . ALA A 1 211 ? -23.933 5.995 25.336 1.00 75.38 211 ALA A CA 1
ATOM 1671 C C . ALA A 1 211 ? -25.289 5.291 25.198 1.00 75.38 211 ALA A C 1
ATOM 1673 O O . ALA A 1 211 ? -26.289 5.945 24.942 1.00 75.38 211 ALA A O 1
ATOM 1674 N N . SER A 1 212 ? -25.345 3.967 25.358 1.00 73.50 212 SER A N 1
ATOM 1675 C CA . SER A 1 212 ? -26.602 3.221 25.260 1.00 73.50 212 SER A CA 1
ATOM 1676 C C . SER A 1 212 ? -27.510 3.382 26.479 1.00 73.50 212 SER A C 1
ATOM 1678 O O . SER A 1 212 ? -28.722 3.343 26.315 1.00 73.50 212 SER A O 1
ATOM 1680 N N . HIS A 1 213 ? -26.950 3.572 27.678 1.00 70.75 213 HIS A N 1
ATOM 1681 C CA . HIS A 1 213 ? -27.712 3.703 28.924 1.00 70.75 213 HIS A CA 1
ATOM 1682 C C . HIS A 1 213 ? -28.465 5.033 29.014 1.00 70.75 213 HIS A C 1
ATOM 1684 O O . HIS A 1 213 ? -29.518 5.105 29.641 1.00 70.75 213 HIS A O 1
ATOM 1690 N N . GLU A 1 214 ? -27.925 6.075 28.386 1.00 69.19 214 GLU A N 1
ATOM 1691 C CA . GLU A 1 214 ? -28.549 7.399 28.301 1.00 69.19 214 GLU A CA 1
ATOM 1692 C C . GLU A 1 214 ? -29.630 7.480 27.210 1.00 69.19 214 GLU A C 1
ATOM 1694 O O . GLU A 1 214 ? -30.325 8.490 27.096 1.00 69.19 214 GLU A O 1
ATOM 1699 N N . LEU A 1 215 ? -29.779 6.431 26.396 1.00 72.19 215 LEU A N 1
ATOM 1700 C CA . LEU A 1 215 ? -30.676 6.409 25.251 1.00 72.19 215 LEU A CA 1
ATOM 1701 C C . LEU A 1 215 ? -31.821 5.426 25.481 1.00 72.19 215 LEU A C 1
ATOM 1703 O O . LEU A 1 215 ? -31.605 4.231 25.670 1.00 72.19 215 LEU A O 1
ATOM 1707 N N . ASP A 1 216 ? -33.050 5.929 25.387 1.00 70.50 216 ASP A N 1
ATOM 1708 C CA . ASP A 1 216 ? -34.251 5.095 25.354 1.00 70.50 216 ASP A CA 1
ATOM 1709 C C . ASP A 1 216 ? -34.335 4.389 23.990 1.00 70.50 216 ASP A C 1
ATOM 1711 O O . ASP A 1 216 ? -34.775 4.944 22.976 1.00 70.50 216 ASP A O 1
ATOM 1715 N N . LEU A 1 217 ? -33.753 3.192 23.931 1.00 76.44 217 LEU A N 1
ATOM 1716 C CA . LEU A 1 217 ? -33.568 2.411 22.715 1.00 76.44 217 LEU A CA 1
ATOM 1717 C C . LEU A 1 217 ? -34.639 1.317 22.617 1.00 76.44 217 LEU A C 1
ATOM 1719 O O . LEU A 1 217 ? -34.843 0.598 23.587 1.00 76.44 217 LEU A O 1
ATOM 1723 N N . PRO A 1 218 ? -35.261 1.107 21.440 1.00 74.12 218 PRO A N 1
ATOM 1724 C CA . PRO A 1 218 ? -36.340 0.134 21.295 1.00 74.12 218 PRO A CA 1
ATOM 1725 C C . PRO A 1 218 ? -35.856 -1.310 21.501 1.00 74.12 218 PRO A C 1
ATOM 1727 O O . PRO A 1 218 ? -34.801 -1.703 20.972 1.00 74.12 218 PRO A O 1
ATOM 1730 N N . GLY A 1 219 ? -36.676 -2.108 22.185 1.00 72.69 219 GLY A N 1
ATOM 1731 C CA . GLY A 1 219 ? -36.405 -3.500 22.515 1.00 72.69 219 GLY A CA 1
ATOM 1732 C C . GLY A 1 219 ? -35.518 -3.665 23.748 1.00 72.69 219 GLY A C 1
ATOM 1733 O O . GLY A 1 219 ? -34.684 -2.817 24.064 1.00 72.69 219 GLY A O 1
ATOM 1734 N N . GLU A 1 220 ? -35.581 -4.833 24.377 1.00 77.00 220 GLU A N 1
ATOM 1735 C CA . GLU A 1 220 ? -34.621 -5.240 25.407 1.00 77.00 220 GLU A CA 1
ATOM 1736 C C . GLU A 1 220 ? -33.564 -6.180 24.822 1.00 77.00 220 GLU A C 1
ATOM 1738 O O . GLU A 1 220 ? -33.854 -7.022 23.971 1.00 77.00 220 GLU A O 1
ATOM 1743 N N . VAL A 1 221 ? -32.310 -6.036 25.262 1.00 74.19 221 VAL A N 1
ATOM 1744 C CA . VAL A 1 221 ? -31.236 -6.971 24.894 1.00 74.19 221 VAL A CA 1
ATOM 1745 C C . VAL A 1 221 ? -31.195 -8.068 25.947 1.00 74.19 221 VAL A C 1
ATOM 1747 O O . VAL A 1 221 ? -30.873 -7.813 27.105 1.00 74.19 221 VAL A O 1
ATOM 1750 N N . ALA A 1 222 ? -31.526 -9.290 25.546 1.00 76.19 222 ALA A N 1
ATOM 1751 C CA . ALA A 1 222 ? -31.445 -10.464 26.399 1.00 76.19 222 ALA A CA 1
ATOM 1752 C C . ALA A 1 222 ? -29.988 -10.804 26.756 1.00 76.19 222 ALA A C 1
ATOM 1754 O O . ALA A 1 222 ? -29.048 -10.411 26.063 1.00 76.19 222 ALA A O 1
ATOM 1755 N N . ALA A 1 223 ? -29.795 -11.601 27.810 1.00 72.31 223 ALA A N 1
ATOM 1756 C CA . ALA A 1 223 ? -28.470 -12.024 28.278 1.00 72.31 223 ALA A CA 1
ATOM 1757 C C . ALA A 1 223 ? -27.650 -12.807 27.227 1.00 72.31 223 ALA A C 1
ATOM 1759 O O . ALA A 1 223 ? -26.430 -12.898 27.340 1.00 72.31 223 ALA A O 1
ATOM 1760 N N . ASP A 1 224 ? -28.304 -13.361 26.201 1.00 74.06 224 ASP A N 1
ATOM 1761 C CA . ASP A 1 224 ? -27.678 -14.054 25.069 1.00 74.06 224 ASP A CA 1
ATOM 1762 C C . ASP A 1 224 ? -27.383 -13.132 23.865 1.00 74.06 224 ASP A C 1
ATOM 1764 O O . ASP A 1 224 ? -26.875 -13.593 22.841 1.00 74.06 224 ASP A O 1
ATOM 1768 N 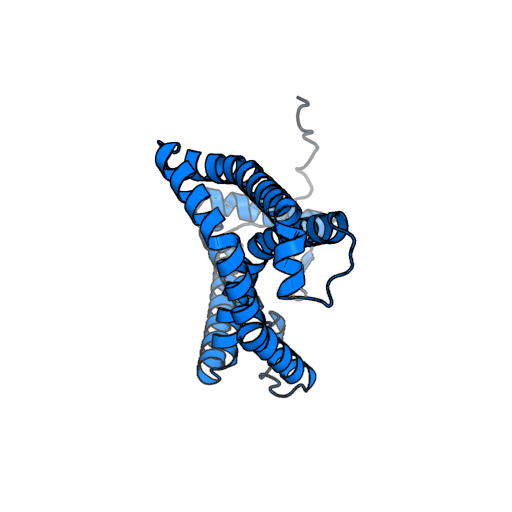N . GLY A 1 225 ? -27.690 -11.835 23.978 1.00 68.12 225 GLY A N 1
ATOM 1769 C CA . GLY A 1 225 ? -27.477 -10.820 22.947 1.00 68.12 225 GLY A CA 1
ATOM 1770 C C . GLY A 1 225 ? -28.615 -10.673 21.933 1.00 68.12 225 GLY A C 1
ATOM 1771 O O . GLY A 1 225 ? -28.482 -9.876 21.001 1.00 68.12 225 GLY A O 1
ATOM 1772 N N . ARG A 1 226 ? -29.727 -11.406 22.080 1.00 76.94 226 ARG A N 1
ATOM 1773 C CA . ARG A 1 226 ? -30.908 -11.247 21.214 1.00 76.94 226 ARG A CA 1
ATOM 1774 C C . ARG A 1 226 ? -31.712 -10.007 21.582 1.00 76.94 226 ARG A C 1
ATOM 1776 O O . ARG A 1 226 ? -31.794 -9.640 22.749 1.00 76.94 226 ARG A O 1
ATOM 1783 N N . ILE A 1 227 ? -32.345 -9.389 20.586 1.00 78.25 227 ILE A N 1
ATOM 1784 C CA . ILE A 1 227 ? -33.212 -8.221 20.794 1.00 78.25 227 ILE A CA 1
ATOM 1785 C C . ILE A 1 227 ? -34.663 -8.690 20.881 1.00 78.25 227 ILE A C 1
ATOM 1787 O O . ILE A 1 227 ? -35.223 -9.188 19.899 1.00 78.25 227 ILE A O 1
ATOM 1791 N N . ILE A 1 228 ? -35.255 -8.525 22.060 1.00 79.25 228 ILE A N 1
ATOM 1792 C CA . ILE A 1 228 ? -36.646 -8.849 22.361 1.00 79.25 228 ILE A CA 1
ATOM 1793 C C . ILE A 1 228 ? -37.490 -7.593 22.137 1.00 79.25 228 ILE A C 1
ATOM 1795 O O . ILE A 1 228 ? -37.127 -6.506 22.576 1.00 79.25 228 ILE A O 1
ATOM 1799 N N . ASP A 1 229 ? -38.601 -7.745 21.421 1.00 72.56 229 ASP A N 1
ATOM 1800 C CA . ASP A 1 229 ? -39.597 -6.687 21.244 1.00 72.56 229 ASP A CA 1
ATOM 1801 C C . ASP A 1 229 ? -40.378 -6.529 22.557 1.00 72.56 229 ASP A C 1
ATOM 1803 O O . ASP A 1 229 ? -41.088 -7.439 22.981 1.00 72.56 229 ASP A O 1
ATOM 1807 N N . ASP A 1 230 ? -40.209 -5.384 23.201 1.00 64.75 230 ASP A N 1
ATOM 1808 C CA . ASP A 1 230 ? -40.873 -4.946 24.429 1.00 64.75 230 ASP A CA 1
ATOM 1809 C C . ASP A 1 230 ? -42.327 -4.497 24.178 1.00 64.75 230 ASP A C 1
ATOM 1811 O O . ASP A 1 230 ? -43.072 -4.216 25.113 1.00 64.75 230 ASP A O 1
ATOM 1815 N N . GLY A 1 231 ? -42.784 -4.472 22.920 1.00 56.62 231 GLY A N 1
ATOM 1816 C CA . GLY A 1 231 ? -44.191 -4.272 22.561 1.00 56.62 231 GLY A CA 1
ATOM 1817 C C . GLY A 1 231 ? -44.694 -2.828 22.681 1.00 56.62 231 GLY A C 1
ATOM 1818 O O . GLY A 1 231 ? -45.780 -2.523 22.188 1.00 56.62 231 GLY A O 1
ATOM 1819 N N . VAL A 1 232 ? -43.899 -1.914 23.245 1.00 53.56 232 VAL A N 1
ATOM 1820 C CA . VAL A 1 232 ? -44.281 -0.514 23.513 1.00 53.56 232 VAL A CA 1
ATOM 1821 C C . VAL A 1 232 ? -44.193 0.385 22.260 1.00 53.56 232 VAL A C 1
ATOM 1823 O O . VAL A 1 232 ? -44.827 1.435 22.198 1.00 53.56 232 VAL A O 1
ATOM 1826 N N . GLY A 1 233 ? -43.478 -0.026 21.204 1.00 49.44 233 GLY A N 1
ATOM 1827 C CA . GLY A 1 233 ? -43.147 0.843 20.055 1.00 49.44 233 GLY A CA 1
ATOM 1828 C C . GLY A 1 233 ? -43.793 0.512 18.701 1.00 49.44 233 GLY A C 1
ATOM 1829 O O . GLY A 1 233 ? -43.387 1.082 17.681 1.00 49.44 233 GLY A O 1
ATOM 1830 N N . SER A 1 234 ? -44.748 -0.422 18.642 1.00 43.84 234 SER A N 1
ATOM 1831 C CA . SER A 1 234 ? -45.267 -0.970 17.373 1.00 43.84 234 SER A CA 1
ATOM 1832 C C . SER A 1 234 ? -46.330 -0.111 16.663 1.00 43.84 234 SER A C 1
ATOM 1834 O O . SER A 1 234 ? -46.675 -0.403 15.520 1.00 43.84 234 SER A O 1
ATOM 1836 N N . ALA A 1 235 ? -46.810 0.978 17.276 1.00 40.78 235 ALA A N 1
ATOM 1837 C CA . ALA A 1 235 ? -47.964 1.729 16.765 1.00 40.78 235 ALA A CA 1
ATOM 1838 C C . ALA A 1 235 ? -47.656 2.932 15.841 1.00 40.78 235 ALA A C 1
ATOM 1840 O O . ALA A 1 235 ? -48.592 3.502 15.288 1.00 40.78 235 ALA A O 1
ATOM 1841 N N . SER A 1 236 ? -46.398 3.350 15.637 1.00 42.78 236 SER A N 1
ATOM 1842 C CA . SER A 1 236 ? -46.111 4.660 15.004 1.00 42.78 236 SER A CA 1
ATOM 1843 C C . SER A 1 236 ? -45.348 4.652 13.674 1.00 42.78 236 SER A C 1
ATOM 1845 O O . SER A 1 236 ? -45.101 5.723 13.126 1.00 42.78 236 SER A O 1
ATOM 1847 N N . PHE A 1 237 ? -45.009 3.496 13.093 1.00 44.53 237 PHE A N 1
ATOM 1848 C CA . PHE A 1 237 ? -44.333 3.452 11.784 1.00 44.53 237 PHE A CA 1
ATOM 1849 C C . PHE A 1 237 ? -45.278 3.003 10.662 1.00 44.53 237 PHE A C 1
ATOM 1851 O O . PHE A 1 237 ? -45.077 1.975 10.018 1.00 44.53 237 PHE A O 1
ATOM 1858 N N . SER A 1 238 ? -46.330 3.791 10.429 1.00 39.22 238 SER A N 1
ATOM 1859 C CA . SER A 1 238 ? -47.073 3.746 9.169 1.00 39.22 238 SER A CA 1
ATOM 1860 C C . SER A 1 238 ? -46.307 4.550 8.119 1.00 39.22 238 SER A C 1
ATOM 1862 O O . SER A 1 238 ? -46.320 5.775 8.143 1.00 39.22 238 SER A O 1
ATOM 1864 N N . SER A 1 239 ? -45.626 3.828 7.227 1.00 45.06 239 SER A N 1
ATOM 1865 C CA . SER A 1 239 ? -45.340 4.182 5.830 1.00 45.06 239 SER A CA 1
ATOM 1866 C C . SER A 1 239 ? -45.259 5.681 5.488 1.00 45.06 239 SER A C 1
ATOM 1868 O O . SER A 1 239 ? -46.238 6.271 5.030 1.00 45.06 239 SER A O 1
ATOM 1870 N N . SER A 1 240 ? -44.062 6.263 5.554 1.00 37.81 240 SER A N 1
ATOM 1871 C CA . SER A 1 240 ? -43.691 7.375 4.673 1.00 37.81 240 SER A CA 1
ATOM 1872 C C . SER A 1 240 ? -42.697 6.864 3.630 1.00 37.81 240 SER A C 1
ATOM 1874 O O . SER A 1 240 ? -41.508 6.679 3.888 1.00 37.81 240 SER A O 1
ATOM 1876 N N . ALA A 1 241 ? -43.224 6.571 2.441 1.00 37.53 241 ALA A N 1
ATOM 1877 C CA . ALA A 1 241 ? -42.425 6.340 1.248 1.00 37.53 241 ALA A CA 1
ATOM 1878 C C . ALA A 1 241 ? -41.564 7.587 0.948 1.00 37.53 241 ALA A C 1
ATOM 1880 O O . ALA A 1 241 ? -42.027 8.709 1.179 1.00 37.53 241 ALA A O 1
ATOM 1881 N N . PRO A 1 242 ? -40.327 7.429 0.447 1.00 37.31 242 PRO A N 1
ATOM 1882 C CA . PRO A 1 242 ? -39.542 8.569 -0.008 1.00 37.31 242 PRO A CA 1
ATOM 1883 C C . PRO A 1 242 ? -40.227 9.206 -1.231 1.00 37.31 242 PRO A C 1
ATOM 1885 O O . PRO A 1 242 ? -40.731 8.469 -2.082 1.00 37.31 242 PRO A O 1
ATOM 1888 N N . PRO A 1 243 ? -40.268 10.547 -1.348 1.00 42.00 243 PRO A N 1
ATOM 1889 C CA . PRO A 1 243 ? -40.770 11.181 -2.556 1.00 42.00 243 PRO A CA 1
ATOM 1890 C C . PRO A 1 243 ? -39.801 10.884 -3.701 1.00 42.00 243 PRO A C 1
ATOM 1892 O O . PRO A 1 243 ? -38.600 11.136 -3.590 1.00 42.00 243 PRO A O 1
ATOM 1895 N N . GLU A 1 244 ? -40.336 10.336 -4.788 1.00 40.28 244 GLU A N 1
ATOM 1896 C CA . GLU A 1 244 ? -39.627 10.183 -6.053 1.00 40.28 244 GLU A CA 1
ATOM 1897 C C . GLU A 1 244 ? -39.111 11.545 -6.532 1.00 40.28 244 GLU A C 1
ATOM 1899 O O . GLU A 1 244 ? -39.898 12.475 -6.739 1.00 40.28 244 GLU A O 1
ATOM 1904 N N . ARG A 1 245 ? -37.792 11.646 -6.716 1.00 45.22 245 ARG A N 1
ATOM 1905 C CA . ARG A 1 245 ? -37.137 12.516 -7.697 1.00 45.22 245 ARG A CA 1
ATOM 1906 C C . ARG A 1 245 ? -35.865 11.855 -8.198 1.00 45.22 245 ARG A C 1
ATOM 1908 O O . ARG A 1 245 ? -35.097 11.358 -7.345 1.00 45.22 245 ARG A O 1
#

pLDDT: mean 71.72, std 11.54, range [37.31, 90.12]

Secondary structure (DSSP, 8-state):
-HHHHHHHHHHHHHHHHHHHHSTTHHHHHHHHHHHHHHHHHHHT--GGGSSS---TT-HHHHHHHHHHHIIIIIIHHHHHHHHHHHHHHHHHHHHHHHHHH--SHHHHHHHHHHHHHHHHHHHHHHHHHHHHHTHHHHHHH-TTS-S-HHHHHHHHHHHHHHHHHHHHHHHHHHHHHHHHHHHHH-HHHHHHHHHHHHHHHHHHHHHHHHHHHTS--SSEE-TTS-EE--STTTTS----PPPP-

Radius of gyration: 28.34 Å; chains: 1; bounding box: 76×50×62 Å

Foldseek 3Di:
DVQVVQVVQQVVQLVVVCCVVPPCPVVVLVVLVVVLVLLCVLQVHDPVCLVDDPPPDDVVVVVVLVVLCCCLPPVVPVLVVVLCVVCVVLVVVLVVQLVVPPPDPVCSVVSSVVCVVPSLQVVLVVVLVVCLVCVVVVCVVVVVDDPDSVVVSVVSNVVSVVSVVCVVPVPVVNVSSVSSSVCVVDPVSVVVSSVVSVVSVVVSVVVVVVSSVVDPRAADQDPVRTGHGPVPPPPPDDDDDDDDD